Protein AF-A0A7X3YVW0-F1 (afdb_monomer)

Structure (mmCIF, N/CA/C/O backbone):
data_AF-A0A7X3YVW0-F1
#
_entry.id   AF-A0A7X3YVW0-F1
#
loop_
_atom_site.group_PDB
_atom_site.id
_atom_site.type_symbol
_atom_site.label_atom_id
_atom_site.label_alt_id
_atom_site.label_comp_id
_atom_site.label_asym_id
_atom_site.label_entity_id
_atom_site.label_seq_id
_atom_site.pdbx_PDB_ins_code
_atom_site.Cartn_x
_atom_site.Cartn_y
_atom_site.Cartn_z
_atom_site.occupancy
_atom_site.B_iso_or_equiv
_atom_site.auth_seq_id
_atom_site.auth_comp_id
_atom_site.auth_asym_id
_atom_site.auth_atom_id
_atom_site.pdbx_PDB_model_num
ATOM 1 N N . MET A 1 1 ? -2.728 -14.151 -3.267 1.00 67.75 1 MET A N 1
ATOM 2 C CA . MET A 1 1 ? -1.785 -14.549 -4.311 1.00 67.75 1 MET A CA 1
ATOM 3 C C . MET A 1 1 ? -2.426 -15.099 -5.582 1.00 67.75 1 MET A C 1
ATOM 5 O O . MET A 1 1 ? -2.136 -14.539 -6.628 1.00 67.75 1 MET A O 1
ATOM 9 N N . LEU A 1 2 ? -3.274 -16.132 -5.579 1.00 72.25 2 LEU A N 1
ATOM 10 C CA . LEU A 1 2 ? -3.631 -16.838 -6.827 1.00 72.25 2 LEU A CA 1
ATOM 11 C C . LEU A 1 2 ? -4.391 -15.975 -7.851 1.00 72.25 2 LEU A C 1
ATOM 13 O O . LEU A 1 2 ? -4.019 -15.956 -9.021 1.00 72.25 2 LEU A O 1
ATOM 17 N N . LYS A 1 3 ? -5.396 -15.201 -7.417 1.00 71.75 3 LYS A N 1
ATOM 18 C CA . LYS A 1 3 ? -6.125 -14.273 -8.307 1.00 71.75 3 LYS A CA 1
ATOM 19 C C . LYS A 1 3 ? -5.191 -13.236 -8.943 1.00 71.75 3 LYS A C 1
ATOM 21 O O . LYS A 1 3 ? -5.314 -12.958 -10.129 1.00 71.75 3 LYS A O 1
ATOM 26 N N . ILE A 1 4 ? -4.238 -12.724 -8.158 1.00 76.88 4 ILE A N 1
ATOM 27 C CA . ILE A 1 4 ? -3.212 -11.791 -8.640 1.00 76.88 4 ILE A CA 1
ATOM 28 C C . ILE A 1 4 ? -2.378 -12.486 -9.715 1.00 76.88 4 ILE A C 1
ATOM 30 O O . ILE A 1 4 ? -2.282 -11.976 -10.819 1.00 76.88 4 ILE A O 1
ATOM 34 N N . ARG A 1 5 ? -1.867 -13.696 -9.452 1.00 80.31 5 ARG A N 1
ATOM 35 C CA . ARG A 1 5 ? -1.067 -14.438 -10.439 1.00 80.31 5 ARG A CA 1
ATOM 36 C C . ARG A 1 5 ? -1.831 -14.715 -11.740 1.00 80.31 5 ARG A C 1
ATOM 38 O O . ARG A 1 5 ? -1.231 -14.622 -12.801 1.00 80.31 5 ARG A O 1
ATOM 45 N N . ILE A 1 6 ? -3.134 -15.009 -11.691 1.00 76.94 6 ILE A N 1
ATOM 46 C CA . ILE A 1 6 ? -3.953 -15.183 -12.907 1.00 76.94 6 ILE A CA 1
ATOM 47 C C . ILE A 1 6 ? -4.024 -13.884 -13.715 1.00 76.94 6 ILE A C 1
ATOM 49 O O . ILE A 1 6 ? -3.801 -13.911 -14.9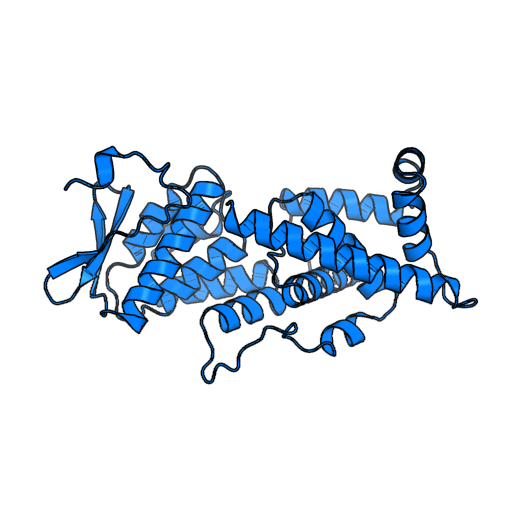23 1.00 76.94 6 ILE A O 1
ATOM 53 N N . GLN A 1 7 ? -4.306 -12.760 -13.055 1.00 78.94 7 GLN A N 1
ATOM 54 C CA . GLN A 1 7 ? -4.345 -11.447 -13.699 1.00 78.94 7 GLN A CA 1
ATOM 55 C C . GLN A 1 7 ? -2.985 -11.081 -14.307 1.00 78.94 7 GLN A C 1
ATOM 57 O O . GLN A 1 7 ? -2.922 -10.639 -15.448 1.00 78.94 7 GLN A O 1
ATOM 62 N N . GLU A 1 8 ? -1.888 -11.346 -13.592 1.00 81.69 8 GLU A N 1
ATOM 63 C CA . GLU A 1 8 ? -0.531 -11.145 -14.109 1.00 81.69 8 GLU A CA 1
ATOM 64 C C . GLU A 1 8 ? -0.256 -12.009 -15.347 1.00 81.69 8 GLU A C 1
ATOM 66 O O . GLU A 1 8 ? 0.313 -11.513 -16.310 1.00 81.69 8 GLU A O 1
ATOM 71 N N . ILE A 1 9 ? -0.677 -13.280 -15.359 1.00 81.62 9 ILE A N 1
ATOM 72 C CA . ILE A 1 9 ? -0.516 -14.172 -16.522 1.00 81.62 9 ILE A CA 1
ATOM 73 C C . ILE A 1 9 ? -1.300 -13.646 -17.730 1.00 81.62 9 ILE A C 1
ATOM 75 O O . ILE A 1 9 ? -0.775 -13.642 -18.841 1.00 81.62 9 ILE A O 1
ATOM 79 N N . GLN A 1 10 ? -2.537 -13.189 -17.520 1.00 76.12 10 GLN A N 1
ATOM 80 C CA . GLN A 1 10 ? -3.351 -12.593 -18.581 1.00 76.12 10 GLN A CA 1
ATOM 81 C C . GLN A 1 10 ? -2.700 -11.323 -19.133 1.00 76.12 10 GLN A C 1
ATOM 83 O O . GLN A 1 10 ? -2.582 -11.176 -20.344 1.00 76.12 10 GLN A O 1
ATOM 88 N N . ALA A 1 11 ? -2.214 -10.445 -18.255 1.00 77.56 11 ALA A N 1
ATOM 89 C CA . ALA A 1 11 ? -1.514 -9.234 -18.659 1.00 77.56 11 ALA A CA 1
ATOM 90 C C . ALA A 1 11 ? -0.221 -9.544 -19.426 1.00 77.56 11 ALA A C 1
ATOM 92 O O . ALA A 1 11 ? 0.025 -8.930 -20.458 1.00 77.56 11 ALA A O 1
ATOM 93 N N . ILE A 1 12 ? 0.576 -10.522 -18.976 1.00 76.06 12 ILE A N 1
ATOM 94 C CA . ILE A 1 12 ? 1.792 -10.962 -19.679 1.00 76.06 12 ILE A CA 1
ATOM 95 C C . ILE A 1 12 ? 1.457 -11.428 -21.102 1.00 76.06 12 ILE A C 1
ATOM 97 O O . ILE A 1 12 ? 2.168 -11.060 -22.034 1.00 76.06 12 ILE A O 1
ATOM 101 N N . ALA A 1 13 ? 0.368 -12.181 -21.286 1.00 73.75 13 ALA A N 1
ATOM 102 C CA . ALA A 1 13 ? -0.058 -12.624 -22.612 1.00 73.75 13 ALA A CA 1
ATOM 103 C C . ALA A 1 13 ? -0.408 -11.439 -23.532 1.00 73.75 13 ALA A C 1
ATOM 105 O O . ALA A 1 13 ? 0.069 -11.382 -24.663 1.00 73.75 13 ALA A O 1
ATOM 106 N N . THR A 1 14 ? -1.160 -10.451 -23.038 1.00 72.56 14 THR A N 1
ATOM 107 C CA . THR A 1 14 ? -1.483 -9.236 -23.808 1.00 72.56 14 THR A CA 1
ATOM 108 C C . THR A 1 14 ? -0.235 -8.398 -24.111 1.00 72.56 14 THR A C 1
ATOM 110 O O . THR A 1 14 ? -0.080 -7.881 -25.215 1.00 72.56 14 THR A O 1
ATOM 113 N N . MET A 1 15 ? 0.693 -8.284 -23.155 1.00 71.62 15 MET A N 1
ATOM 114 C CA . MET A 1 15 ? 1.972 -7.593 -23.356 1.00 71.62 15 MET A CA 1
ATOM 115 C C . MET A 1 15 ? 2.801 -8.256 -24.462 1.00 71.62 15 MET A C 1
ATOM 117 O O . MET A 1 15 ? 3.445 -7.556 -25.241 1.00 71.62 15 MET A O 1
ATOM 121 N N . ASP A 1 16 ? 2.776 -9.587 -24.560 1.00 70.12 16 ASP A N 1
ATOM 122 C CA . ASP A 1 16 ? 3.477 -10.323 -25.615 1.00 70.12 16 ASP A CA 1
ATOM 123 C C . ASP A 1 16 ? 2.903 -10.036 -27.003 1.00 70.12 16 ASP A C 1
ATOM 125 O O . ASP A 1 16 ? 3.661 -9.860 -27.960 1.00 70.12 16 ASP A O 1
ATOM 129 N N . GLU A 1 17 ? 1.581 -9.921 -27.122 1.00 69.50 17 GLU A N 1
ATOM 130 C CA . GLU A 1 17 ? 0.931 -9.509 -28.368 1.00 69.50 17 GLU A CA 1
ATOM 131 C C . GLU A 1 17 ? 1.357 -8.098 -28.791 1.00 69.50 17 GLU A C 1
ATOM 133 O O . GLU A 1 17 ? 1.717 -7.886 -29.953 1.00 69.50 17 GLU A O 1
ATOM 138 N N . GLU A 1 18 ? 1.398 -7.146 -27.853 1.00 64.56 18 GLU A N 1
ATOM 139 C CA . GLU A 1 18 ? 1.855 -5.788 -28.150 1.00 64.56 18 GLU A CA 1
ATOM 140 C C . GLU A 1 18 ? 3.325 -5.754 -28.563 1.00 64.56 18 GLU A C 1
ATOM 142 O O . GLU A 1 18 ? 3.656 -5.141 -29.580 1.00 64.56 18 GLU A O 1
ATOM 147 N N . VAL A 1 19 ? 4.212 -6.441 -27.834 1.00 63.06 19 VAL A N 1
ATOM 148 C CA . VAL A 1 19 ? 5.640 -6.522 -28.183 1.00 63.06 19 VAL A CA 1
ATOM 149 C C . VAL A 1 19 ? 5.817 -7.069 -29.600 1.00 63.06 19 VAL A C 1
ATOM 151 O O . VAL A 1 19 ? 6.570 -6.491 -30.387 1.00 63.06 19 VAL A O 1
ATOM 154 N N . ASN A 1 20 ? 5.091 -8.129 -29.961 1.00 60.47 20 ASN A N 1
ATOM 155 C CA . ASN A 1 20 ? 5.140 -8.712 -31.303 1.00 60.47 20 ASN A CA 1
ATOM 156 C C . ASN A 1 20 ? 4.633 -7.733 -32.374 1.00 60.47 20 ASN A C 1
ATOM 158 O O . ASN A 1 20 ? 5.249 -7.584 -33.434 1.00 60.47 20 ASN A O 1
ATOM 162 N N . HIS A 1 21 ? 3.545 -7.010 -32.095 1.00 59.69 21 HIS A N 1
ATOM 163 C CA . HIS A 1 21 ? 3.033 -5.982 -32.997 1.00 59.69 21 HIS A CA 1
ATOM 164 C C . HIS A 1 21 ? 4.052 -4.843 -33.182 1.00 59.69 21 HIS A C 1
ATOM 166 O O . HIS A 1 21 ? 4.351 -4.457 -34.315 1.00 59.69 21 HIS A O 1
ATOM 172 N N . PHE A 1 22 ? 4.668 -4.358 -32.101 1.00 52.88 22 PHE A N 1
ATOM 173 C CA . PHE A 1 22 ? 5.725 -3.344 -32.152 1.00 52.88 22 PHE A CA 1
ATOM 174 C C . PHE A 1 22 ? 6.947 -3.805 -32.958 1.00 52.88 22 PHE A C 1
ATOM 176 O O . PHE A 1 22 ? 7.471 -3.029 -33.760 1.00 52.88 22 PHE A O 1
ATOM 183 N N . GLN A 1 23 ? 7.371 -5.063 -32.808 1.00 49.91 23 GLN A N 1
ATOM 184 C CA . GLN A 1 23 ? 8.459 -5.642 -33.603 1.00 49.91 23 GLN A CA 1
ATOM 185 C C . GLN A 1 23 ? 8.124 -5.670 -35.102 1.00 49.91 23 GLN A C 1
ATOM 187 O O . GLN A 1 23 ? 8.971 -5.323 -35.927 1.00 49.91 23 GLN A O 1
ATOM 192 N N . SER A 1 24 ? 6.881 -6.004 -35.465 1.00 51.28 24 SER A N 1
ATOM 193 C CA . SER A 1 24 ? 6.438 -6.019 -36.866 1.00 51.28 24 SER A CA 1
ATOM 194 C C . SER A 1 24 ? 6.414 -4.621 -37.506 1.00 51.28 24 SER A C 1
ATOM 196 O O . SER A 1 24 ? 6.801 -4.459 -38.663 1.00 51.28 24 SER A O 1
ATOM 198 N N . VAL A 1 25 ? 6.043 -3.590 -36.737 1.00 50.53 25 VAL A N 1
ATOM 199 C CA . VAL A 1 25 ? 6.063 -2.187 -37.181 1.00 50.53 25 VAL A CA 1
ATOM 200 C C . VAL A 1 25 ? 7.501 -1.680 -37.330 1.00 50.53 25 VAL A C 1
ATOM 202 O O . VAL A 1 25 ? 7.812 -0.990 -38.302 1.00 50.53 25 VAL A O 1
ATOM 205 N N . ALA A 1 26 ? 8.398 -2.055 -36.413 1.00 47.62 26 ALA A N 1
ATOM 206 C CA . ALA A 1 26 ? 9.814 -1.696 -36.471 1.00 47.62 26 ALA A CA 1
ATOM 207 C C . ALA A 1 26 ? 10.530 -2.325 -37.678 1.00 47.62 26 ALA A C 1
ATOM 209 O O . ALA A 1 26 ? 11.316 -1.649 -38.339 1.00 47.62 26 ALA A O 1
ATOM 210 N N . ALA A 1 27 ? 10.205 -3.574 -38.029 1.00 50.31 27 ALA A N 1
ATOM 211 C CA . ALA A 1 27 ? 10.730 -4.235 -39.227 1.00 50.31 27 ALA A CA 1
ATOM 212 C C . ALA A 1 27 ? 10.360 -3.505 -40.539 1.00 50.31 27 ALA A C 1
ATOM 214 O O . ALA A 1 27 ? 11.057 -3.651 -41.542 1.00 50.31 27 ALA A O 1
ATOM 215 N N . GLY A 1 28 ? 9.298 -2.690 -40.536 1.00 46.41 28 GLY A N 1
ATOM 216 C CA . GLY A 1 28 ? 8.900 -1.845 -41.667 1.00 46.41 28 GLY A CA 1
ATOM 217 C C . GLY A 1 28 ? 9.524 -0.440 -41.686 1.00 46.41 28 GLY A C 1
ATOM 218 O O . GLY A 1 28 ? 9.462 0.236 -42.714 1.00 46.41 28 GLY A O 1
ATOM 219 N N . ALA A 1 29 ? 10.130 0.022 -40.586 1.00 47.62 29 ALA A N 1
ATOM 220 C CA . ALA A 1 29 ? 10.638 1.387 -40.433 1.00 47.62 29 ALA A CA 1
ATOM 221 C C . ALA A 1 29 ? 12.162 1.447 -40.648 1.00 47.62 29 ALA A C 1
ATOM 223 O O . ALA A 1 29 ? 12.956 1.231 -39.740 1.00 47.62 29 ALA A O 1
ATOM 224 N N . THR A 1 30 ? 12.595 1.782 -41.863 1.00 44.12 30 THR A N 1
ATOM 225 C CA . THR A 1 30 ? 14.006 1.668 -42.286 1.00 44.12 30 THR A CA 1
ATOM 226 C C . THR A 1 30 ? 14.963 2.746 -41.749 1.00 44.12 30 THR A C 1
ATOM 228 O O . THR A 1 30 ? 16.158 2.649 -42.007 1.00 44.12 30 THR A O 1
ATOM 231 N N . HIS A 1 31 ? 14.488 3.773 -41.029 1.00 44.94 31 HIS A N 1
ATOM 232 C CA . HIS A 1 31 ? 15.298 4.970 -40.715 1.00 44.94 31 HIS A CA 1
ATOM 233 C C . HIS A 1 31 ? 15.231 5.472 -39.255 1.00 44.94 31 HIS A C 1
ATOM 235 O O . HIS A 1 31 ? 15.700 6.572 -38.970 1.00 44.94 31 HIS A O 1
ATOM 241 N N . ALA A 1 32 ? 14.689 4.701 -38.308 1.00 44.06 32 ALA A N 1
ATOM 242 C CA . ALA A 1 32 ? 14.748 5.052 -36.882 1.00 44.06 32 ALA A CA 1
ATOM 243 C C . ALA A 1 32 ? 16.008 4.459 -36.224 1.00 44.06 32 ALA A C 1
ATOM 245 O O . ALA A 1 32 ? 16.453 3.386 -36.608 1.00 44.06 32 ALA A O 1
ATOM 246 N N . ILE A 1 33 ? 16.603 5.132 -35.236 1.00 40.81 33 ILE A N 1
ATOM 247 C CA . ILE A 1 33 ? 17.743 4.601 -34.466 1.00 40.81 33 ILE A CA 1
ATOM 248 C C . ILE A 1 33 ? 17.262 3.379 -33.653 1.00 40.81 33 ILE A C 1
ATOM 250 O O . ILE A 1 33 ? 16.442 3.517 -32.751 1.00 40.81 33 ILE A O 1
ATOM 254 N N . LEU A 1 34 ? 17.747 2.176 -33.994 1.00 48.44 34 LEU A N 1
ATOM 255 C CA . LEU A 1 34 ? 17.206 0.878 -33.536 1.00 48.44 34 LEU A CA 1
ATOM 256 C C . LEU A 1 34 ? 17.897 0.267 -32.299 1.00 48.44 34 LEU A C 1
ATOM 258 O O . LEU A 1 34 ? 17.654 -0.897 -31.984 1.00 48.44 34 LEU A O 1
ATOM 262 N N . SER A 1 35 ? 18.779 0.980 -31.596 1.00 46.78 35 SER A N 1
ATOM 263 C CA . SER A 1 35 ? 19.627 0.379 -30.545 1.00 46.78 35 SER A CA 1
ATOM 264 C C . SER A 1 35 ? 18.869 -0.337 -29.404 1.00 46.78 35 SER A C 1
ATOM 266 O O . SER A 1 35 ? 19.261 -1.459 -29.081 1.00 46.78 35 SER A O 1
ATOM 268 N N . PRO A 1 36 ? 17.774 0.201 -28.831 1.00 40.97 36 PRO A N 1
ATOM 269 C CA . PRO A 1 36 ? 16.993 -0.504 -27.806 1.00 40.97 36 PRO A CA 1
ATOM 270 C C . PRO A 1 36 ? 16.169 -1.668 -28.374 1.00 40.97 36 PRO A C 1
ATOM 272 O O . PRO A 1 36 ? 15.979 -2.688 -27.716 1.00 40.97 36 PRO A O 1
ATOM 275 N N . PHE A 1 37 ? 15.700 -1.540 -29.617 1.00 46.69 37 PHE A N 1
ATOM 276 C CA . PHE A 1 37 ? 14.917 -2.576 -30.295 1.00 46.69 37 PHE A CA 1
ATOM 277 C C . PHE A 1 37 ? 15.766 -3.794 -30.655 1.00 46.69 37 PHE A C 1
ATOM 279 O O . PHE A 1 37 ? 15.297 -4.925 -30.547 1.00 46.69 37 PHE A O 1
ATOM 286 N N . LYS A 1 38 ? 17.029 -3.569 -31.028 1.00 50.78 38 LYS A N 1
ATOM 287 C CA . LYS A 1 38 ? 17.990 -4.636 -31.301 1.00 50.78 38 LYS A CA 1
ATOM 288 C C . LYS A 1 38 ? 18.255 -5.482 -30.052 1.00 50.78 38 LYS A C 1
ATOM 290 O O . LYS A 1 38 ? 18.157 -6.695 -30.124 1.00 50.78 38 LYS A O 1
ATOM 295 N N . PHE A 1 39 ? 18.436 -4.848 -28.893 1.00 47.66 39 PHE A N 1
ATOM 296 C CA . PHE A 1 39 ? 18.589 -5.554 -27.615 1.00 47.66 39 PHE A CA 1
ATOM 297 C C . PHE A 1 39 ? 17.387 -6.459 -27.278 1.00 47.66 39 PHE A C 1
ATOM 299 O O . PHE A 1 39 ? 17.562 -7.577 -26.803 1.00 47.66 39 PHE A O 1
ATOM 306 N N . MET A 1 40 ? 16.162 -6.007 -27.568 1.00 43.12 40 MET A N 1
ATOM 307 C CA . MET A 1 40 ? 14.941 -6.800 -27.371 1.00 43.12 40 MET A CA 1
ATOM 308 C C . MET A 1 40 ? 14.827 -7.984 -28.349 1.00 43.12 40 MET A C 1
ATOM 310 O O . MET A 1 40 ? 14.408 -9.065 -27.939 1.00 43.12 40 MET A O 1
ATOM 314 N N . LEU A 1 41 ? 15.189 -7.799 -29.623 1.00 47.41 41 LEU A N 1
ATOM 315 C CA . LEU A 1 41 ? 15.208 -8.886 -30.612 1.00 47.41 41 LEU A CA 1
ATOM 316 C C . LEU A 1 41 ? 16.300 -9.920 -30.302 1.00 47.41 41 LEU A C 1
ATOM 318 O O . LEU A 1 41 ? 16.061 -11.121 -30.438 1.00 47.41 41 LEU A O 1
ATOM 322 N N . ASP A 1 42 ? 17.459 -9.463 -29.836 1.00 50.34 42 ASP A N 1
ATOM 323 C CA . ASP A 1 42 ? 18.586 -10.321 -29.470 1.00 50.34 42 ASP A CA 1
ATOM 324 C C . ASP A 1 42 ? 18.273 -11.120 -28.182 1.00 50.34 42 ASP A C 1
ATOM 326 O O . ASP A 1 42 ? 18.594 -12.301 -28.096 1.00 50.34 42 ASP A O 1
ATOM 330 N N . LEU A 1 43 ? 17.527 -10.560 -27.218 1.00 49.88 43 LEU A N 1
ATOM 331 C CA . LEU A 1 43 ? 17.061 -11.269 -26.008 1.00 49.88 43 LEU A CA 1
ATOM 332 C C . LEU A 1 43 ? 16.165 -12.483 -26.303 1.00 49.88 43 LEU A C 1
ATOM 334 O O . LEU A 1 43 ? 16.254 -13.498 -25.610 1.00 49.88 43 LEU A O 1
ATOM 338 N N . VAL A 1 44 ? 15.278 -12.369 -27.297 1.00 48.34 44 VAL A N 1
ATOM 339 C CA . VAL A 1 44 ? 14.328 -13.432 -27.666 1.00 48.34 44 VAL A CA 1
ATOM 340 C C . VAL A 1 44 ? 15.014 -14.524 -28.482 1.00 48.34 44 VAL A C 1
ATOM 342 O O . VAL A 1 44 ? 14.785 -15.709 -28.242 1.00 48.34 44 VAL A O 1
ATOM 345 N N . ASN A 1 45 ? 15.859 -14.132 -29.435 1.00 55.72 45 ASN A N 1
ATOM 346 C CA . ASN A 1 45 ? 16.494 -15.073 -30.354 1.00 55.72 45 ASN A CA 1
ATOM 347 C C . ASN A 1 45 ? 17.786 -15.678 -29.781 1.00 55.72 45 ASN A C 1
ATOM 349 O O . ASN A 1 45 ? 18.094 -16.838 -30.046 1.00 55.72 45 ASN A O 1
ATOM 353 N N . GLU A 1 46 ? 18.524 -14.923 -28.965 1.00 57.06 46 GLU A N 1
ATOM 354 C CA . GLU A 1 46 ? 19.865 -15.269 -28.480 1.00 57.06 46 GLU A CA 1
ATOM 355 C C . GLU A 1 46 ? 20.062 -14.892 -26.995 1.00 57.06 46 GLU A C 1
ATOM 357 O O . GLU A 1 46 ? 20.918 -14.072 -26.634 1.00 57.06 46 GLU A O 1
ATOM 362 N N . PRO A 1 47 ? 19.319 -15.527 -26.071 1.00 42.97 47 PRO A N 1
ATOM 363 C CA . PRO A 1 47 ? 19.348 -15.169 -24.651 1.00 42.97 47 PRO A CA 1
ATOM 364 C C . PRO A 1 47 ? 20.725 -15.367 -23.995 1.00 42.97 47 PRO A C 1
ATOM 366 O O . PRO A 1 47 ? 21.067 -14.658 -23.051 1.00 42.97 47 PRO A O 1
ATOM 369 N N . LYS A 1 48 ? 21.543 -16.314 -24.481 1.00 48.47 48 LYS A N 1
ATOM 370 C CA . LYS A 1 48 ? 22.873 -16.601 -23.910 1.00 48.47 48 LYS A CA 1
ATOM 371 C C . LYS A 1 48 ? 23.946 -15.594 -24.330 1.00 48.47 48 LYS A C 1
ATOM 373 O O . LYS A 1 48 ? 24.836 -15.318 -23.532 1.00 48.47 48 LYS A O 1
ATOM 378 N N . GLU A 1 49 ? 23.865 -15.050 -25.543 1.00 45.81 49 GLU A N 1
ATOM 379 C CA . GLU A 1 49 ? 24.844 -14.076 -26.051 1.00 45.81 49 GLU A CA 1
ATOM 380 C C . GLU A 1 49 ? 24.493 -12.648 -25.621 1.00 45.81 49 GLU A C 1
ATOM 382 O O . GLU A 1 49 ? 25.374 -11.862 -25.270 1.00 45.81 49 GLU A O 1
ATOM 387 N N . THR A 1 50 ? 23.198 -12.344 -25.506 1.00 46.31 50 THR A N 1
ATOM 388 C CA . THR A 1 50 ? 22.717 -11.020 -25.087 1.00 46.31 50 THR A CA 1
ATOM 389 C C . THR A 1 50 ? 23.076 -10.683 -23.636 1.00 46.31 50 THR A C 1
ATOM 391 O O . THR A 1 50 ? 23.316 -9.520 -23.310 1.00 46.31 50 THR A O 1
ATOM 394 N N . LEU A 1 51 ? 23.229 -11.696 -22.771 1.00 44.81 51 LEU A N 1
ATOM 395 C CA . LEU A 1 51 ? 23.737 -11.526 -21.403 1.00 44.81 51 LEU A CA 1
ATOM 396 C C . LEU A 1 51 ? 25.171 -10.962 -21.350 1.00 44.81 51 LEU A C 1
ATOM 398 O O . LEU A 1 51 ? 25.542 -10.338 -20.358 1.00 44.81 51 LEU A O 1
ATOM 402 N N . LEU A 1 52 ? 25.972 -11.173 -22.399 1.00 42.53 52 LEU A N 1
ATOM 403 C CA . LEU A 1 52 ? 27.367 -10.726 -22.497 1.00 42.53 52 LEU A CA 1
ATOM 404 C C . LEU A 1 52 ? 27.518 -9.417 -23.293 1.00 42.53 52 LEU A C 1
ATOM 406 O O . LEU A 1 52 ? 28.563 -8.773 -23.217 1.00 42.53 52 LEU A O 1
ATOM 410 N N . ALA A 1 53 ? 26.481 -9.013 -24.033 1.00 39.59 53 ALA A N 1
ATOM 411 C CA . ALA A 1 53 ? 26.498 -7.885 -24.965 1.00 39.59 53 ALA A CA 1
ATOM 412 C C . ALA A 1 53 ? 25.856 -6.599 -24.412 1.00 39.59 53 ALA A C 1
ATOM 414 O O . ALA A 1 53 ? 25.615 -5.654 -25.166 1.00 39.59 53 ALA A O 1
ATOM 415 N N . VAL A 1 54 ? 25.577 -6.537 -23.106 1.00 48.34 54 VAL A N 1
ATOM 416 C CA . VAL A 1 54 ? 24.996 -5.349 -22.468 1.00 48.34 54 VAL A CA 1
ATOM 417 C C . VAL A 1 54 ? 25.951 -4.152 -22.647 1.00 48.34 54 VAL A C 1
ATOM 419 O O . VAL A 1 54 ? 27.084 -4.193 -22.159 1.00 48.34 54 VAL A O 1
ATOM 422 N N . PRO A 1 55 ? 25.537 -3.062 -23.326 1.00 44.38 55 PRO A N 1
ATOM 423 C CA . PRO A 1 55 ? 26.347 -1.853 -23.448 1.00 44.38 55 PRO A CA 1
ATOM 424 C C . PRO A 1 55 ? 26.730 -1.312 -22.065 1.00 44.38 55 PRO A C 1
ATOM 426 O O . PRO A 1 55 ? 25.915 -1.333 -21.143 1.00 44.38 55 PRO A O 1
ATOM 429 N N . ARG A 1 56 ? 27.943 -0.759 -21.916 1.00 46.38 56 ARG A N 1
ATOM 430 C CA . ARG A 1 56 ? 28.464 -0.284 -20.613 1.00 46.38 56 ARG A CA 1
ATOM 431 C C . ARG A 1 56 ? 27.505 0.646 -19.842 1.00 46.38 56 ARG A C 1
ATOM 433 O O . ARG A 1 56 ? 27.464 0.557 -18.620 1.00 46.38 56 ARG A O 1
ATOM 440 N N . GLY A 1 57 ? 26.705 1.466 -20.533 1.00 39.59 57 GLY A N 1
ATOM 441 C CA . GLY A 1 57 ? 25.687 2.330 -19.910 1.00 39.59 57 GLY A CA 1
ATOM 442 C C . GLY A 1 57 ? 24.497 1.570 -19.303 1.00 39.59 57 GLY A C 1
ATOM 443 O O . GLY A 1 57 ? 24.059 1.887 -18.203 1.00 39.59 57 GLY A O 1
ATOM 444 N N . MET A 1 58 ? 24.031 0.499 -19.951 1.00 42.69 58 MET A N 1
ATOM 445 C CA . MET A 1 58 ? 22.937 -0.339 -19.439 1.00 42.69 58 MET A CA 1
ATOM 446 C C . MET A 1 58 ? 23.386 -1.222 -18.268 1.00 42.69 58 MET A C 1
ATOM 448 O O . MET A 1 58 ? 22.585 -1.513 -17.383 1.00 42.69 58 MET A O 1
ATOM 452 N N . TRP A 1 59 ? 24.669 -1.602 -18.217 1.00 45.31 59 TRP A N 1
ATOM 453 C CA . TRP A 1 59 ? 25.230 -2.337 -17.078 1.00 45.31 59 TRP A CA 1
ATOM 454 C C . TRP A 1 59 ? 25.171 -1.512 -15.786 1.00 45.31 59 TRP A C 1
ATOM 456 O O . TRP A 1 59 ? 24.772 -2.035 -14.753 1.00 45.31 59 TRP A O 1
ATOM 466 N N . HIS A 1 60 ? 25.484 -0.212 -15.859 1.00 48.84 60 HIS A N 1
ATOM 467 C CA . HIS A 1 60 ? 25.424 0.698 -14.706 1.00 48.84 60 HIS A CA 1
AT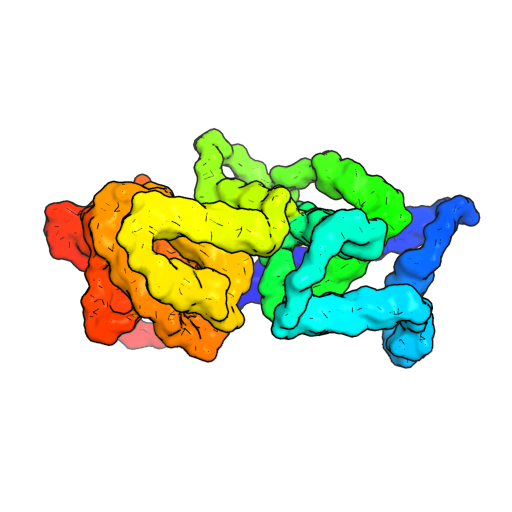OM 468 C C . HIS A 1 60 ? 23.985 0.974 -14.239 1.00 48.84 60 HIS A C 1
ATOM 470 O O . HIS A 1 60 ? 23.739 1.142 -13.046 1.00 48.84 60 HIS A O 1
ATOM 476 N N . MET A 1 61 ? 23.011 0.973 -15.154 1.00 47.84 61 MET A N 1
ATOM 477 C CA . MET A 1 61 ? 21.594 1.071 -14.789 1.00 47.84 61 MET A CA 1
ATOM 478 C C . MET A 1 61 ? 21.059 -0.228 -14.180 1.00 47.84 61 MET A C 1
ATOM 480 O O . MET A 1 61 ? 20.300 -0.175 -13.218 1.00 47.84 61 MET A O 1
ATOM 484 N N . ALA A 1 62 ? 21.454 -1.393 -14.701 1.00 47.41 62 ALA A N 1
ATOM 485 C CA . ALA A 1 62 ? 21.038 -2.687 -14.164 1.00 47.41 62 ALA A CA 1
ATOM 486 C C . ALA A 1 62 ? 21.566 -2.912 -12.737 1.00 47.41 62 ALA A C 1
ATOM 488 O O . ALA A 1 62 ? 20.805 -3.340 -11.868 1.00 47.41 62 ALA A O 1
ATOM 489 N N . THR A 1 63 ? 22.832 -2.562 -12.471 1.00 50.03 63 THR A N 1
ATOM 490 C CA . THR A 1 63 ? 23.393 -2.585 -11.111 1.00 50.03 63 THR A CA 1
ATOM 491 C C . THR A 1 63 ? 22.659 -1.609 -10.195 1.00 50.03 63 THR A C 1
ATOM 493 O O . THR A 1 63 ? 22.290 -1.998 -9.092 1.00 50.03 63 THR A O 1
ATOM 496 N N . ARG A 1 64 ? 22.321 -0.401 -10.673 1.00 52.03 64 ARG A N 1
ATOM 497 C CA . ARG A 1 64 ? 21.611 0.608 -9.870 1.00 52.03 64 ARG A CA 1
ATOM 498 C C . ARG A 1 64 ? 20.129 0.289 -9.630 1.00 52.03 64 ARG A C 1
ATOM 500 O O . ARG A 1 64 ? 19.605 0.634 -8.582 1.00 52.03 64 ARG A O 1
ATOM 507 N N . ILE A 1 65 ? 19.435 -0.405 -10.538 1.00 41.59 65 ILE A N 1
ATOM 508 C CA . ILE A 1 65 ? 18.087 -0.958 -10.279 1.00 41.59 65 ILE A CA 1
ATOM 509 C C . ILE A 1 65 ? 18.156 -2.017 -9.169 1.00 41.59 65 ILE A C 1
ATOM 511 O O . ILE A 1 65 ? 17.281 -2.050 -8.304 1.00 41.59 65 ILE A O 1
ATOM 515 N N . GLY A 1 66 ? 19.208 -2.843 -9.164 1.00 40.88 66 GLY A N 1
ATOM 516 C CA . GLY A 1 66 ? 19.506 -3.757 -8.061 1.00 40.88 66 GLY A CA 1
ATOM 517 C C . GLY A 1 66 ? 19.804 -3.022 -6.750 1.00 40.88 66 GLY A C 1
ATOM 518 O O . GLY A 1 66 ? 19.266 -3.390 -5.713 1.00 40.88 66 GLY A O 1
ATOM 519 N N . GLU A 1 67 ? 20.589 -1.945 -6.795 1.00 42.09 67 GLU A N 1
ATOM 520 C CA . GLU A 1 67 ? 20.908 -1.103 -5.631 1.00 42.09 67 GLU A CA 1
ATOM 521 C C . GLU A 1 67 ? 19.691 -0.305 -5.131 1.00 42.09 67 GLU A C 1
ATOM 523 O O . GLU A 1 67 ? 19.510 -0.184 -3.930 1.00 42.09 67 GLU A O 1
ATOM 528 N N . MET A 1 68 ? 18.781 0.155 -5.996 1.00 42.59 68 MET A N 1
ATOM 529 C CA . MET A 1 68 ? 17.512 0.789 -5.596 1.00 42.59 68 MET A CA 1
ATOM 530 C C . MET A 1 68 ? 16.515 -0.211 -4.998 1.00 42.59 68 MET A C 1
ATOM 532 O O . MET A 1 68 ? 15.732 0.163 -4.128 1.00 42.59 68 MET A O 1
ATOM 536 N N . ALA A 1 69 ? 16.554 -1.480 -5.420 1.00 41.28 69 ALA A N 1
ATOM 537 C CA . ALA A 1 69 ? 15.822 -2.560 -4.757 1.00 41.28 69 ALA A CA 1
ATOM 538 C C . ALA A 1 69 ? 16.405 -2.903 -3.369 1.00 41.28 69 ALA A C 1
ATOM 540 O O . ALA A 1 69 ? 15.715 -3.509 -2.553 1.00 41.28 69 ALA A O 1
ATOM 541 N N . VAL A 1 70 ? 17.654 -2.502 -3.100 1.00 40.06 70 VAL A N 1
ATOM 542 C CA . VAL A 1 70 ? 18.377 -2.711 -1.831 1.00 40.06 70 VAL A CA 1
ATOM 543 C C . VAL A 1 70 ? 18.517 -1.409 -1.010 1.00 40.06 70 VAL A C 1
ATOM 545 O O . VAL A 1 70 ? 18.831 -1.461 0.175 1.00 40.06 70 VAL A O 1
ATOM 548 N N . GLY A 1 71 ? 18.138 -0.262 -1.578 1.00 42.88 71 GLY A N 1
ATOM 549 C CA . GLY A 1 71 ? 18.040 1.037 -0.923 1.00 42.88 71 GLY A CA 1
ATOM 550 C C . GLY A 1 71 ? 19.322 1.869 -0.984 1.00 42.88 71 GLY A C 1
ATOM 551 O O . GLY A 1 71 ? 20.241 1.647 -0.210 1.00 42.88 71 GLY A O 1
ATOM 552 N N . GLU A 1 72 ? 19.316 2.919 -1.812 1.00 36.91 72 GLU A N 1
ATOM 553 C CA . GLU A 1 72 ? 20.042 4.166 -1.536 1.00 36.91 72 GLU A CA 1
ATOM 554 C C . GLU A 1 72 ? 19.412 5.341 -2.307 1.00 36.91 72 GLU A C 1
ATOM 556 O O . GLU A 1 72 ? 19.031 5.221 -3.472 1.00 36.91 72 GLU A O 1
ATOM 561 N N . ARG A 1 73 ? 19.235 6.475 -1.614 1.00 46.38 73 ARG A N 1
ATOM 562 C CA . ARG A 1 73 ? 18.503 7.669 -2.069 1.00 46.38 73 ARG A CA 1
ATOM 563 C C . ARG A 1 73 ? 19.496 8.766 -2.455 1.00 46.38 73 ARG A C 1
ATOM 565 O O . ARG A 1 73 ? 20.185 9.294 -1.587 1.00 46.38 73 ARG A O 1
ATOM 572 N N . GLY A 1 74 ? 19.546 9.110 -3.740 1.00 41.00 74 GLY A N 1
ATOM 573 C CA . GLY A 1 74 ? 20.402 10.163 -4.298 1.00 41.00 74 GLY A CA 1
ATOM 574 C C . GLY A 1 74 ? 19.614 11.354 -4.854 1.00 41.00 74 GLY A C 1
ATOM 575 O O . GLY A 1 74 ? 18.441 11.231 -5.197 1.00 41.00 74 GLY A O 1
ATOM 576 N N . ASN A 1 75 ? 20.277 12.510 -4.923 1.00 42.16 75 ASN A N 1
ATOM 577 C CA . ASN A 1 75 ? 19.721 13.824 -5.263 1.00 42.16 75 ASN A CA 1
ATOM 578 C C . ASN A 1 75 ? 19.112 13.881 -6.685 1.00 42.16 75 ASN A C 1
ATOM 580 O O . ASN A 1 75 ? 19.754 13.488 -7.649 1.00 42.16 75 ASN A O 1
ATOM 584 N N . LEU A 1 76 ? 17.882 14.384 -6.830 1.00 47.41 76 LEU A N 1
ATOM 585 C CA . LEU A 1 76 ? 17.016 14.201 -8.014 1.00 47.41 76 LEU A CA 1
ATOM 586 C C . LEU A 1 76 ? 17.369 15.066 -9.243 1.00 47.41 76 LEU A C 1
ATOM 588 O O . LEU A 1 76 ? 16.741 14.914 -10.287 1.00 47.41 76 LEU A O 1
ATOM 592 N N . GLU A 1 77 ? 18.341 15.970 -9.135 1.00 41.78 77 GLU A N 1
ATOM 593 C CA . GLU A 1 77 ? 18.557 17.049 -10.117 1.00 41.78 77 GLU A CA 1
ATOM 594 C C . GLU A 1 77 ? 19.611 16.735 -11.193 1.00 41.78 77 GLU A C 1
ATOM 596 O O . GLU A 1 77 ? 19.827 17.535 -12.104 1.00 41.78 77 GLU A O 1
ATOM 601 N N . ASP A 1 78 ? 20.239 15.560 -11.133 1.00 51.34 78 ASP A N 1
ATOM 602 C CA . ASP A 1 78 ? 21.222 15.149 -12.133 1.00 51.34 78 ASP A CA 1
ATOM 603 C C . ASP A 1 78 ? 20.553 14.659 -13.440 1.00 51.34 78 ASP A C 1
ATOM 605 O O . ASP A 1 78 ? 19.498 14.009 -13.407 1.00 51.34 78 ASP A O 1
ATOM 609 N N . PRO A 1 79 ? 21.179 14.889 -14.613 1.00 49.53 79 PRO A N 1
ATOM 610 C CA . PRO A 1 79 ? 20.662 14.422 -15.902 1.00 49.53 79 PRO A CA 1
ATOM 611 C C . PRO A 1 79 ? 20.442 12.900 -15.943 1.00 49.53 79 PRO A C 1
ATOM 613 O O . PRO A 1 79 ? 19.462 12.427 -16.514 1.00 49.53 79 PRO A O 1
ATOM 616 N N . GLU A 1 80 ? 21.315 12.136 -15.280 1.00 52.81 80 GLU A N 1
ATOM 617 C CA . GLU A 1 80 ? 21.223 10.673 -15.161 1.00 52.81 80 GLU A CA 1
ATOM 618 C C . GLU A 1 80 ? 20.017 10.234 -14.311 1.00 52.81 80 GLU A C 1
ATOM 620 O O . GLU A 1 80 ? 19.350 9.244 -14.616 1.00 52.81 80 GLU A O 1
ATOM 625 N N . ASN A 1 81 ? 19.679 11.003 -13.270 1.00 58.75 81 ASN A N 1
ATOM 626 C CA . ASN A 1 81 ? 18.502 10.744 -12.442 1.00 58.75 81 ASN A CA 1
ATOM 627 C C . ASN A 1 81 ? 17.215 11.151 -13.168 1.00 58.75 81 ASN A C 1
ATOM 629 O O . ASN A 1 81 ? 16.195 10.488 -13.010 1.00 58.75 81 ASN A O 1
ATOM 633 N N . THR A 1 82 ? 17.270 12.162 -14.036 1.00 58.22 82 THR A N 1
ATOM 634 C CA . THR A 1 82 ? 16.145 12.560 -14.898 1.00 58.22 82 THR A CA 1
ATOM 635 C C . THR A 1 82 ? 15.754 11.444 -15.876 1.00 58.22 82 THR A C 1
ATOM 637 O O . THR A 1 82 ? 14.566 11.179 -16.072 1.00 58.22 82 THR A O 1
ATOM 640 N N . GLU A 1 83 ? 16.731 10.739 -16.451 1.00 57.44 83 GLU A N 1
ATOM 641 C CA . GLU A 1 83 ? 16.501 9.566 -17.307 1.00 57.44 83 GLU A CA 1
ATOM 642 C C . GLU A 1 83 ? 15.864 8.401 -16.528 1.00 57.44 83 GLU A C 1
ATOM 644 O O . GLU A 1 83 ? 14.859 7.834 -16.965 1.00 57.44 83 GLU A O 1
ATOM 649 N N . LEU A 1 84 ? 16.364 8.109 -15.322 1.00 59.25 84 LEU A N 1
ATOM 650 C CA . LEU A 1 84 ? 15.789 7.094 -14.429 1.00 59.25 84 LEU A CA 1
ATOM 651 C C . LEU A 1 84 ? 14.361 7.442 -13.977 1.00 59.25 84 LEU A C 1
ATOM 653 O O . LEU A 1 84 ? 13.478 6.577 -13.957 1.00 59.25 84 LEU A O 1
ATOM 657 N N . LEU A 1 85 ? 14.108 8.709 -13.646 1.00 64.56 85 LEU A N 1
ATOM 658 C CA . LEU A 1 85 ? 12.781 9.211 -13.295 1.00 64.56 85 LEU A CA 1
ATOM 659 C C . LEU A 1 85 ? 11.821 9.081 -14.479 1.00 64.56 85 LEU A C 1
ATOM 661 O O . LEU A 1 85 ? 10.715 8.566 -14.302 1.00 64.56 85 LEU A O 1
ATOM 665 N N . GLY A 1 86 ? 12.263 9.455 -15.683 1.00 68.50 86 GLY A N 1
ATOM 666 C CA . GLY A 1 86 ? 11.510 9.285 -16.923 1.00 68.50 86 GLY A CA 1
ATOM 667 C C . GLY A 1 86 ? 11.139 7.824 -17.179 1.00 68.50 86 GLY A C 1
ATOM 668 O O . GLY A 1 86 ? 9.962 7.515 -17.365 1.00 68.50 86 GLY A O 1
ATOM 669 N N . PHE A 1 87 ? 12.108 6.909 -17.094 1.00 75.00 87 PHE A N 1
ATOM 670 C CA . PHE A 1 87 ? 11.868 5.473 -17.244 1.00 75.00 87 PHE A CA 1
ATOM 671 C C . PHE A 1 87 ? 10.881 4.934 -16.199 1.00 75.00 87 PHE A C 1
ATOM 673 O O . PHE A 1 87 ? 9.915 4.249 -16.540 1.00 75.00 87 PHE A O 1
ATOM 680 N N . SER A 1 88 ? 11.085 5.270 -14.921 1.00 77.12 88 SER A N 1
ATOM 681 C CA . SER A 1 88 ? 10.206 4.815 -13.838 1.00 77.12 88 SER A CA 1
ATOM 682 C C . SER A 1 88 ? 8.771 5.326 -14.007 1.00 77.12 88 SER A C 1
ATOM 684 O O . SER A 1 88 ? 7.823 4.598 -13.713 1.00 77.12 88 SER A O 1
ATOM 686 N N . SER A 1 89 ? 8.603 6.551 -14.515 1.00 77.25 89 SER A N 1
ATOM 687 C CA . SER A 1 89 ? 7.302 7.138 -14.834 1.00 77.25 89 SER A CA 1
ATOM 688 C C . SER A 1 89 ? 6.603 6.374 -15.955 1.00 77.25 89 SER A C 1
ATOM 690 O O . SER A 1 89 ? 5.444 5.987 -15.805 1.00 77.25 89 SER A O 1
ATOM 692 N N . 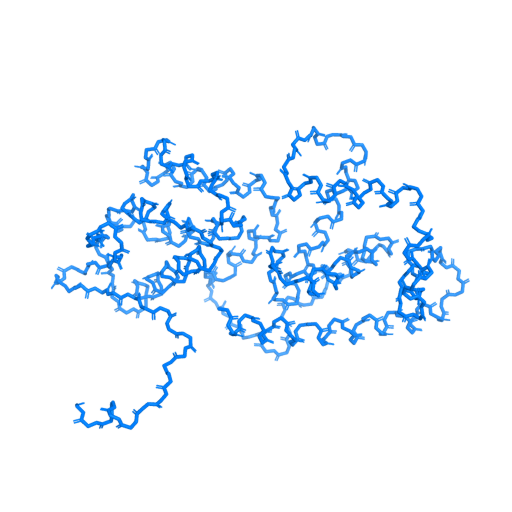VAL A 1 90 ? 7.316 6.069 -17.045 1.00 79.25 90 VAL A N 1
ATOM 693 C CA . VAL A 1 90 ? 6.773 5.244 -18.136 1.00 79.25 90 VAL A CA 1
ATOM 694 C C . VAL A 1 90 ? 6.358 3.870 -17.610 1.00 79.25 90 VAL A C 1
ATOM 696 O O . VAL A 1 90 ? 5.261 3.410 -17.915 1.00 79.25 90 VAL A O 1
ATOM 699 N N . LYS A 1 91 ? 7.167 3.244 -16.749 1.00 82.44 91 LYS A N 1
ATOM 700 C CA . LYS A 1 91 ? 6.842 1.937 -16.164 1.00 82.44 91 LYS A CA 1
ATOM 701 C C . LYS A 1 91 ? 5.554 1.940 -15.349 1.00 82.44 91 LYS A C 1
ATOM 703 O O . LYS A 1 91 ? 4.760 1.010 -15.477 1.00 82.44 91 LYS A O 1
ATOM 708 N N . ARG A 1 92 ? 5.314 2.984 -14.552 1.00 82.31 92 ARG A N 1
ATOM 709 C CA . ARG A 1 92 ? 4.054 3.142 -13.805 1.00 82.31 92 ARG A CA 1
ATOM 710 C C . ARG A 1 92 ? 2.859 3.328 -14.742 1.00 82.31 92 ARG A C 1
ATOM 712 O O . ARG A 1 92 ? 1.814 2.730 -14.511 1.00 82.31 92 ARG A O 1
ATOM 719 N N . GLN A 1 93 ? 3.024 4.077 -15.832 1.00 79.62 93 GLN A N 1
ATOM 720 C CA . GLN A 1 93 ? 1.977 4.250 -16.847 1.00 79.62 93 GLN A CA 1
ATOM 721 C C . GLN A 1 93 ? 1.647 2.943 -17.578 1.00 79.62 93 GLN A C 1
ATOM 723 O O . GLN A 1 93 ? 0.473 2.611 -17.719 1.00 79.62 93 GLN A O 1
ATOM 728 N N . VAL A 1 94 ? 2.664 2.179 -17.993 1.00 79.88 94 VAL A N 1
ATOM 729 C CA . VAL A 1 94 ? 2.485 0.855 -18.610 1.00 79.88 94 VAL A CA 1
ATOM 730 C C . VAL A 1 94 ? 1.781 -0.088 -17.634 1.00 79.88 94 VAL A C 1
ATOM 732 O O . VAL A 1 94 ? 0.788 -0.708 -17.996 1.00 79.88 94 VAL A O 1
ATOM 735 N N . ALA A 1 95 ? 2.239 -0.162 -16.382 1.00 83.12 95 ALA A N 1
ATOM 736 C CA . ALA A 1 95 ? 1.608 -1.007 -15.370 1.00 83.12 95 ALA A CA 1
ATOM 737 C C . ALA A 1 95 ? 0.127 -0.647 -15.156 1.00 83.12 95 ALA A C 1
ATOM 739 O O . ALA A 1 95 ? -0.721 -1.535 -15.134 1.00 83.12 95 ALA A O 1
ATOM 740 N N . ASN A 1 96 ? -0.198 0.648 -15.095 1.00 81.44 96 ASN A N 1
ATOM 741 C CA . ASN A 1 96 ? -1.577 1.120 -14.997 1.00 81.44 96 ASN A CA 1
ATOM 742 C C . ASN A 1 96 ? -2.414 0.778 -16.245 1.00 81.44 96 ASN A C 1
ATOM 744 O O . ASN A 1 96 ? -3.586 0.444 -16.117 1.00 81.44 96 ASN A O 1
ATOM 748 N N . HIS A 1 97 ? -1.835 0.846 -17.448 1.00 77.62 97 HIS A N 1
ATOM 749 C CA . HIS A 1 97 ? -2.533 0.496 -18.690 1.00 77.62 97 HIS A CA 1
ATOM 750 C C . HIS A 1 97 ? -2.962 -0.979 -18.724 1.00 77.62 97 HIS A C 1
ATOM 752 O O . HIS A 1 97 ? -4.089 -1.285 -19.104 1.00 77.62 97 HIS A O 1
ATOM 758 N N . PHE A 1 98 ? -2.083 -1.879 -18.277 1.00 78.12 98 PHE A N 1
ATOM 759 C CA . PHE A 1 98 ? -2.353 -3.318 -18.223 1.00 78.12 98 PHE A CA 1
ATOM 760 C C . PHE A 1 98 ? -3.058 -3.774 -16.935 1.00 78.12 98 PHE A C 1
ATOM 762 O O . PHE A 1 98 ? -3.228 -4.975 -16.742 1.00 78.12 98 PHE A O 1
ATOM 769 N N . ASP A 1 99 ? -3.462 -2.841 -16.064 1.00 79.69 99 ASP A N 1
ATOM 770 C CA . ASP A 1 99 ? -4.073 -3.119 -14.758 1.00 79.69 99 ASP A CA 1
ATOM 771 C C . ASP A 1 99 ? -3.240 -4.110 -13.920 1.00 79.69 99 ASP A C 1
ATOM 773 O O . ASP A 1 99 ? -3.727 -5.128 -13.431 1.00 79.69 99 ASP A O 1
ATOM 777 N N . VAL A 1 100 ? -1.936 -3.849 -13.791 1.00 84.56 100 VAL A N 1
ATOM 778 C CA . VAL A 1 100 ? -1.006 -4.681 -13.013 1.00 84.56 100 VAL A CA 1
ATOM 779 C C . VAL A 1 100 ? -0.237 -3.876 -11.976 1.00 84.56 100 VAL A C 1
ATOM 781 O O . VAL A 1 100 ? -0.081 -2.660 -12.061 1.00 84.56 100 VAL A O 1
ATOM 784 N N . ASP A 1 101 ? 0.291 -4.585 -10.982 1.00 84.44 101 ASP A N 1
ATOM 785 C CA . ASP A 1 101 ? 1.121 -3.982 -9.948 1.00 84.44 101 ASP A CA 1
ATOM 786 C C . ASP A 1 101 ? 2.536 -3.687 -10.450 1.00 84.44 101 ASP A C 1
ATOM 788 O O . ASP A 1 101 ? 3.303 -4.603 -10.760 1.00 84.44 101 ASP A O 1
ATOM 792 N N . VAL A 1 102 ? 2.921 -2.410 -10.445 1.00 87.44 102 VAL A N 1
ATOM 793 C CA . VAL A 1 102 ? 4.295 -1.995 -10.758 1.00 87.44 102 VAL A CA 1
ATOM 794 C C . VAL A 1 102 ? 5.319 -2.533 -9.749 1.00 87.44 102 VAL A C 1
ATOM 796 O O . VAL A 1 102 ? 6.483 -2.726 -10.102 1.00 87.44 102 VAL A O 1
ATOM 799 N N . TYR A 1 103 ? 4.889 -2.835 -8.522 1.00 86.88 103 TYR A N 1
ATOM 800 C CA . TYR A 1 103 ? 5.713 -3.394 -7.451 1.00 86.88 103 TYR A CA 1
ATOM 801 C C . TYR A 1 103 ? 5.537 -4.911 -7.282 1.00 86.88 103 TYR A C 1
ATOM 803 O O . TYR A 1 103 ? 5.958 -5.454 -6.265 1.00 86.88 103 TYR A O 1
ATOM 811 N N . SER A 1 104 ? 4.942 -5.615 -8.259 1.00 84.81 104 SER A N 1
ATOM 812 C CA . SER A 1 104 ? 4.769 -7.073 -8.178 1.00 84.81 104 SER A CA 1
ATOM 813 C C . SER A 1 104 ? 6.099 -7.806 -7.966 1.00 84.81 104 SER A C 1
ATOM 815 O O . SER A 1 104 ? 7.080 -7.548 -8.667 1.00 84.81 104 SER A O 1
ATOM 817 N N . SER A 1 105 ? 6.090 -8.810 -7.087 1.00 80.31 105 SER A N 1
ATOM 818 C CA . SER A 1 105 ? 7.177 -9.779 -6.896 1.00 80.31 105 SER A CA 1
ATOM 819 C C . SER A 1 105 ? 7.364 -10.763 -8.067 1.00 80.31 105 SER A C 1
ATOM 821 O O . SER A 1 105 ? 8.322 -11.538 -8.086 1.00 80.31 105 SER A O 1
ATOM 823 N N . ASN A 1 106 ? 6.477 -10.764 -9.071 1.00 82.06 106 ASN A N 1
ATOM 824 C CA . ASN A 1 106 ? 6.593 -11.637 -10.240 1.00 82.06 106 ASN A CA 1
ATOM 825 C C . ASN A 1 106 ? 7.698 -11.162 -11.191 1.00 82.06 106 ASN A C 1
ATOM 827 O O . ASN A 1 106 ? 7.534 -10.186 -11.922 1.00 82.06 106 ASN A O 1
ATOM 831 N N . ARG A 1 107 ? 8.807 -11.904 -11.237 1.00 80.44 107 ARG A N 1
ATOM 832 C CA . ARG A 1 107 ? 9.965 -11.575 -12.082 1.00 80.44 107 ARG A CA 1
ATOM 833 C C . ARG A 1 107 ? 9.631 -11.490 -13.572 1.00 80.44 107 ARG A C 1
ATOM 835 O O . ARG A 1 107 ? 10.120 -10.585 -14.237 1.00 80.44 107 ARG A O 1
ATOM 842 N N . VAL A 1 108 ? 8.770 -12.375 -14.075 1.00 78.81 108 VAL A N 1
ATOM 843 C CA . VAL A 1 108 ? 8.385 -12.388 -15.496 1.00 78.81 108 VAL A CA 1
ATOM 844 C C . VAL A 1 108 ? 7.594 -11.129 -15.838 1.00 78.81 108 VAL A C 1
ATOM 846 O O . VAL A 1 108 ? 7.876 -10.470 -16.836 1.00 78.81 108 VAL A O 1
ATOM 849 N N . LEU A 1 109 ? 6.650 -10.742 -14.975 1.00 81.00 109 LEU A N 1
ATOM 850 C CA . LEU A 1 109 ? 5.913 -9.490 -15.144 1.00 81.00 109 LEU A CA 1
ATOM 851 C C . LEU A 1 109 ? 6.854 -8.279 -15.097 1.00 81.00 109 LEU A C 1
ATOM 853 O O . LEU A 1 109 ? 6.755 -7.389 -15.939 1.00 81.00 109 LEU A O 1
ATOM 857 N N . GLN A 1 110 ? 7.784 -8.253 -14.139 1.00 83.19 110 GLN A N 1
ATOM 858 C CA . GLN A 1 110 ? 8.759 -7.169 -14.003 1.00 83.19 110 GLN A CA 1
ATOM 859 C C . GLN A 1 110 ? 9.624 -7.010 -15.259 1.00 83.19 110 GLN A C 1
ATOM 861 O O . GLN A 1 110 ? 9.846 -5.886 -15.710 1.00 83.19 110 GLN A O 1
ATOM 866 N N . GLU A 1 111 ? 10.072 -8.115 -15.857 1.00 72.19 111 GLU A N 1
ATOM 867 C CA . GLU A 1 111 ? 10.824 -8.112 -17.114 1.00 72.19 111 GLU A CA 1
ATOM 868 C C . GLU A 1 111 ? 9.990 -7.559 -18.278 1.00 72.19 111 GLU A C 1
ATOM 870 O O . GLU A 1 111 ? 10.465 -6.692 -19.013 1.00 72.19 111 GLU A O 1
ATOM 875 N N . LYS A 1 112 ? 8.725 -7.981 -18.415 1.00 75.62 112 LYS A N 1
ATOM 876 C CA . LYS A 1 112 ? 7.828 -7.482 -19.473 1.00 75.62 112 LYS A CA 1
ATOM 877 C C . LYS A 1 112 ? 7.533 -5.992 -19.328 1.00 75.62 112 LYS A C 1
ATOM 879 O O . LYS A 1 112 ? 7.673 -5.250 -20.301 1.00 75.62 112 LYS A O 1
ATOM 884 N N . LEU A 1 113 ? 7.220 -5.541 -18.112 1.00 80.19 113 LEU A N 1
ATOM 885 C CA . LEU A 1 113 ? 7.038 -4.123 -17.810 1.00 80.19 113 LEU A CA 1
ATOM 886 C C . LEU A 1 113 ? 8.294 -3.320 -18.155 1.00 80.19 113 LEU A C 1
ATOM 888 O O . LEU A 1 113 ? 8.188 -2.282 -18.801 1.00 80.19 113 LEU A O 1
ATOM 892 N N . ASN A 1 114 ? 9.483 -3.800 -17.777 1.00 74.56 114 ASN A N 1
ATOM 893 C CA . ASN A 1 114 ? 10.741 -3.124 -18.094 1.00 74.56 114 ASN A CA 1
ATOM 894 C C . ASN A 1 114 ? 10.972 -3.019 -19.608 1.00 74.56 114 ASN A C 1
ATOM 896 O O . ASN A 1 114 ? 11.330 -1.946 -20.089 1.00 74.56 114 ASN A O 1
ATOM 900 N N . ASN A 1 115 ? 10.730 -4.095 -20.360 1.00 68.75 115 ASN A N 1
ATOM 901 C CA . ASN A 1 115 ? 10.926 -4.122 -21.812 1.00 68.75 115 ASN A CA 1
ATOM 902 C C . ASN A 1 115 ? 9.993 -3.140 -22.532 1.00 68.75 115 ASN A C 1
ATOM 904 O O . ASN A 1 115 ? 10.452 -2.328 -23.337 1.00 68.75 115 ASN A O 1
ATOM 908 N N . LEU A 1 116 ? 8.699 -3.160 -22.195 1.00 73.06 116 LEU A N 1
ATOM 909 C CA . LEU A 1 116 ? 7.717 -2.219 -22.742 1.00 73.06 116 LEU A CA 1
ATOM 910 C C . LEU A 1 116 ? 8.041 -0.771 -22.361 1.00 73.06 116 LEU A C 1
ATOM 912 O O . LEU A 1 116 ? 7.916 0.132 -23.186 1.00 73.06 116 LEU A O 1
ATOM 916 N N . SER A 1 117 ? 8.520 -0.546 -21.138 1.00 75.81 117 SER A N 1
ATOM 917 C CA . SER A 1 117 ? 8.898 0.792 -20.670 1.00 75.81 117 SER A CA 1
ATOM 918 C C . SER A 1 117 ? 10.116 1.339 -21.403 1.00 75.81 117 SER A C 1
ATOM 920 O O . SER A 1 117 ? 10.137 2.512 -21.766 1.00 75.81 117 SER A O 1
ATOM 922 N N . TRP A 1 118 ? 11.111 0.491 -21.677 1.00 65.62 118 TRP A N 1
ATOM 923 C CA . TRP A 1 118 ? 12.290 0.866 -22.456 1.00 65.62 118 TRP A CA 1
ATOM 924 C C . TRP A 1 118 ? 11.935 1.188 -23.906 1.00 65.62 118 TRP A C 1
ATOM 926 O O . TRP A 1 118 ? 12.415 2.188 -24.441 1.00 65.62 118 TRP A O 1
ATOM 936 N N . ALA A 1 119 ? 11.044 0.402 -24.519 1.00 64.94 119 ALA A N 1
ATOM 937 C CA . ALA A 1 119 ? 10.501 0.708 -25.840 1.00 64.94 119 ALA A CA 1
ATOM 938 C C . ALA A 1 119 ? 9.723 2.041 -25.839 1.00 64.94 119 ALA A C 1
ATOM 940 O O . ALA A 1 119 ? 9.897 2.869 -26.736 1.00 64.94 119 ALA A O 1
ATOM 941 N N . GLY A 1 120 ? 8.922 2.279 -24.795 1.00 61.88 120 GLY A N 1
ATOM 942 C CA . GLY A 1 120 ? 8.167 3.512 -24.573 1.00 61.88 120 GLY A CA 1
ATOM 943 C C . GLY A 1 120 ? 9.047 4.758 -24.436 1.00 61.88 120 GLY A C 1
ATOM 944 O O . GLY A 1 120 ? 8.785 5.780 -25.075 1.00 61.88 120 GLY A O 1
ATOM 945 N N . TYR A 1 121 ? 10.101 4.656 -23.625 1.00 66.12 121 TYR A N 1
ATOM 946 C CA . TYR A 1 121 ? 11.046 5.733 -23.339 1.00 66.12 121 TYR A CA 1
ATOM 947 C C . TYR A 1 121 ? 11.924 6.064 -24.554 1.00 66.12 121 TYR A C 1
ATOM 949 O O . TYR A 1 121 ? 11.976 7.216 -24.981 1.00 66.12 121 TYR A O 1
ATOM 957 N N . ALA A 1 122 ? 12.547 5.059 -25.177 1.00 59.66 122 ALA A N 1
ATOM 958 C CA . ALA A 1 122 ? 13.486 5.284 -26.275 1.00 59.66 122 ALA A CA 1
ATOM 959 C C . ALA A 1 122 ? 12.813 5.625 -27.621 1.00 59.66 122 ALA A C 1
ATOM 961 O O . ALA A 1 122 ? 13.450 6.209 -28.497 1.00 59.66 122 ALA A O 1
ATOM 962 N N . GLY A 1 123 ? 11.533 5.279 -27.799 1.00 52.91 123 GLY A N 1
ATOM 963 C CA . GLY A 1 123 ? 10.763 5.545 -29.021 1.00 52.91 123 GLY A CA 1
ATOM 964 C C . GLY A 1 123 ? 9.873 6.795 -28.985 1.00 52.91 123 GLY A C 1
ATOM 965 O O . GLY A 1 123 ? 9.096 6.999 -29.916 1.00 52.91 123 GLY A O 1
ATOM 966 N N . GLY A 1 124 ? 9.908 7.601 -27.914 1.00 52.34 124 GLY A N 1
ATOM 967 C CA . GLY A 1 124 ? 8.989 8.739 -27.726 1.00 52.34 124 GLY A CA 1
ATOM 968 C C . GLY A 1 124 ? 7.519 8.336 -27.504 1.00 52.34 124 GLY A C 1
ATOM 969 O O . GLY A 1 124 ? 6.617 9.172 -27.556 1.00 52.34 124 GLY A O 1
ATOM 970 N N . ALA A 1 125 ? 7.256 7.051 -27.248 1.00 46.03 125 ALA A N 1
ATOM 971 C CA . ALA A 1 125 ? 5.921 6.473 -27.134 1.00 46.03 125 ALA A CA 1
ATOM 972 C C . ALA A 1 125 ? 5.276 6.647 -25.746 1.00 46.03 125 ALA A C 1
ATOM 974 O O . ALA A 1 125 ? 4.107 6.302 -25.590 1.00 46.03 125 ALA A O 1
ATOM 975 N N . ALA A 1 126 ? 5.960 7.275 -24.781 1.00 45.78 126 ALA A N 1
ATOM 976 C CA . ALA A 1 126 ? 5.333 7.777 -23.551 1.00 45.78 126 ALA A CA 1
ATOM 977 C C . ALA A 1 126 ? 4.070 8.616 -23.853 1.00 45.78 126 ALA A C 1
ATOM 979 O O . ALA A 1 126 ? 3.045 8.465 -23.195 1.00 45.78 126 ALA A O 1
ATOM 980 N N . VAL A 1 127 ? 4.100 9.415 -24.929 1.00 44.44 127 VAL A N 1
ATOM 981 C CA . VAL A 1 127 ? 2.937 10.184 -25.406 1.00 44.44 127 VAL A CA 1
ATOM 982 C C . VAL A 1 127 ? 1.818 9.270 -25.919 1.00 44.44 127 VAL A C 1
ATOM 984 O O . VAL A 1 127 ? 0.648 9.572 -25.726 1.00 44.44 127 VAL A O 1
ATOM 987 N N . ARG A 1 128 ? 2.149 8.137 -26.552 1.00 46.03 128 ARG A N 1
ATOM 988 C CA . ARG A 1 128 ? 1.155 7.209 -27.115 1.00 46.03 128 ARG A CA 1
ATOM 989 C C . ARG A 1 128 ? 0.462 6.374 -26.042 1.00 46.03 128 ARG A C 1
ATOM 991 O O . ARG A 1 128 ? -0.745 6.191 -26.138 1.00 46.03 128 ARG A O 1
ATOM 998 N N . LEU A 1 129 ? 1.183 5.945 -25.006 1.00 44.34 129 LEU A N 1
ATOM 999 C CA . LEU A 1 129 ? 0.603 5.232 -23.859 1.00 44.34 129 LEU A CA 1
ATOM 1000 C C . LEU A 1 129 ? -0.382 6.123 -23.087 1.00 44.34 129 LEU A C 1
ATOM 1002 O O . LEU A 1 129 ? -1.453 5.660 -22.711 1.00 44.34 129 LEU A O 1
ATOM 1006 N N . ALA A 1 130 ? -0.080 7.420 -22.953 1.00 41.72 130 ALA A N 1
ATOM 1007 C CA . ALA A 1 130 ? -1.000 8.410 -22.386 1.00 41.72 130 ALA A CA 1
ATOM 1008 C C . ALA A 1 130 ? -2.256 8.668 -23.249 1.00 41.72 130 ALA A C 1
ATOM 1010 O O . ALA A 1 130 ? -3.244 9.197 -22.744 1.00 41.72 130 ALA A O 1
ATOM 1011 N N . THR A 1 131 ? -2.237 8.308 -24.541 1.00 39.94 131 THR A N 1
ATOM 1012 C CA . THR A 1 131 ? -3.398 8.423 -25.449 1.00 39.94 131 THR A CA 1
ATOM 1013 C C . THR A 1 131 ? -4.198 7.131 -25.604 1.00 39.94 131 THR A C 1
ATOM 1015 O O . THR A 1 131 ? -5.250 7.152 -26.245 1.00 39.94 131 THR A O 1
ATOM 1018 N N . LEU A 1 132 ? -3.728 6.008 -25.048 1.00 42.19 132 LEU A N 1
ATOM 1019 C CA . LEU A 1 132 ? -4.517 4.781 -25.039 1.00 42.19 132 LEU A CA 1
ATOM 1020 C C . LEU A 1 132 ? -5.665 4.941 -24.036 1.00 42.19 132 LEU A C 1
ATOM 1022 O O . LEU A 1 132 ? -5.447 5.462 -22.939 1.00 42.19 132 LEU A O 1
ATOM 1026 N N . PRO A 1 133 ? -6.891 4.516 -24.385 1.00 39.75 133 PRO A N 1
ATOM 1027 C CA . PRO A 1 133 ? -7.998 4.564 -23.447 1.00 39.75 133 PRO A CA 1
ATOM 1028 C C . PRO A 1 133 ? -7.618 3.787 -22.182 1.00 39.75 133 PRO A C 1
ATOM 1030 O O . PRO A 1 133 ? -7.216 2.624 -22.241 1.00 39.75 133 PRO A O 1
ATOM 1033 N N . ILE A 1 134 ? -7.725 4.455 -21.032 1.00 40.03 134 ILE A N 1
ATOM 1034 C CA . ILE A 1 134 ? -7.608 3.835 -19.712 1.00 40.03 134 ILE A CA 1
ATOM 1035 C C . ILE A 1 134 ? -8.880 3.002 -19.532 1.00 40.03 134 ILE A C 1
ATOM 1037 O O . ILE A 1 134 ? -9.899 3.485 -19.049 1.00 40.03 134 ILE A O 1
ATOM 1041 N N . GLY A 1 135 ? -8.858 1.786 -20.062 1.00 39.53 135 GLY A N 1
ATOM 1042 C CA . GLY A 1 135 ? -10.016 0.910 -20.119 1.00 39.53 135 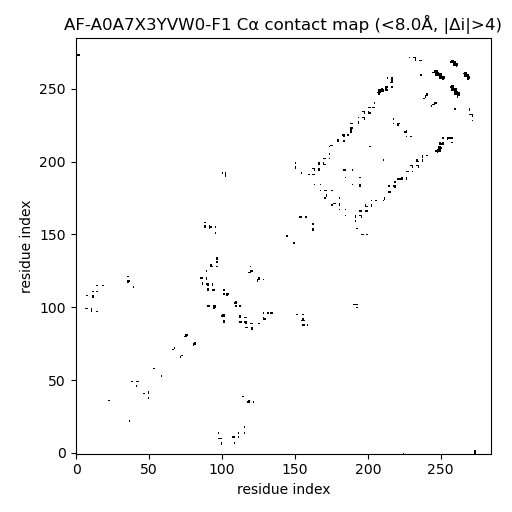GLY A CA 1
ATOM 1043 C C . GLY A 1 135 ? -9.907 -0.027 -21.308 1.00 39.53 135 GLY A C 1
ATOM 1044 O O . GLY A 1 135 ? -10.248 0.336 -22.432 1.00 39.53 135 GLY A O 1
ATOM 1045 N N . GLY A 1 136 ? -9.457 -1.255 -21.051 1.00 40.97 136 GLY A N 1
ATOM 1046 C CA . GLY A 1 136 ? -9.673 -2.352 -21.987 1.00 40.97 136 GLY A CA 1
ATOM 1047 C C . GLY A 1 136 ? -11.175 -2.567 -22.256 1.00 40.97 136 GLY A C 1
ATOM 1048 O O . GLY A 1 136 ? -12.024 -1.955 -21.600 1.00 40.97 136 GLY A O 1
ATOM 1049 N N . PRO A 1 137 ? -11.543 -3.478 -23.172 1.00 35.28 137 PRO A N 1
ATOM 1050 C CA . PRO A 1 137 ? -12.929 -3.706 -23.610 1.00 35.28 137 PRO A CA 1
ATOM 1051 C C . PRO A 1 137 ? -13.925 -4.159 -22.514 1.00 35.28 137 PRO A C 1
ATOM 1053 O O . PRO A 1 137 ? -15.081 -4.436 -22.819 1.00 35.28 137 PRO A O 1
ATOM 1056 N N . ALA A 1 138 ? -13.515 -4.202 -21.243 1.00 36.44 138 ALA A N 1
ATOM 1057 C CA . ALA A 1 138 ? -14.343 -4.511 -20.077 1.00 36.44 138 ALA A CA 1
ATOM 1058 C C . ALA A 1 138 ? -14.486 -3.342 -19.068 1.00 36.44 138 ALA A C 1
ATOM 1060 O O . ALA A 1 138 ? -14.948 -3.552 -17.948 1.00 36.44 138 ALA A O 1
ATOM 1061 N N . GLY A 1 139 ? -14.085 -2.115 -19.420 1.00 35.28 139 GLY A N 1
ATOM 1062 C CA . GLY A 1 139 ? -14.108 -0.960 -18.515 1.00 35.28 139 GLY A CA 1
ATOM 1063 C C . GLY A 1 139 ? -15.501 -0.354 -18.339 1.00 35.28 139 GLY A C 1
ATOM 1064 O O . GLY A 1 139 ? -15.885 0.564 -19.058 1.00 35.28 139 GLY A O 1
ATOM 1065 N N . ALA A 1 140 ? -16.263 -0.881 -17.385 1.00 33.84 140 ALA A N 1
ATOM 1066 C CA . ALA A 1 140 ? -17.554 -0.348 -16.978 1.00 33.84 140 ALA A CA 1
ATOM 1067 C C . ALA A 1 140 ? -17.469 1.125 -16.534 1.00 33.84 140 ALA A C 1
ATOM 1069 O O . ALA A 1 140 ? -16.572 1.535 -15.799 1.00 33.84 140 ALA A O 1
ATOM 1070 N N . VAL A 1 141 ? -18.471 1.898 -16.954 1.00 40.16 141 VAL A N 1
ATOM 1071 C CA . VAL A 1 141 ? -18.812 3.226 -16.435 1.00 40.16 141 VAL A CA 1
ATOM 1072 C C . VAL A 1 141 ? -18.970 3.154 -14.913 1.00 40.16 141 VAL A C 1
ATOM 1074 O O . VAL A 1 141 ? -19.814 2.400 -14.435 1.00 40.16 141 VAL A O 1
ATOM 1077 N N . LEU A 1 142 ? -18.231 3.969 -14.157 1.00 35.91 142 LEU A N 1
ATOM 1078 C CA . LEU A 1 142 ? -18.504 4.205 -12.737 1.00 35.91 142 LEU A CA 1
ATOM 1079 C C . LEU A 1 142 ? -18.449 5.708 -12.439 1.00 35.91 142 LEU A C 1
ATOM 1081 O O . LEU A 1 142 ? -17.396 6.331 -12.363 1.00 35.91 142 LEU A O 1
ATOM 1085 N N . THR A 1 143 ? -19.635 6.297 -12.309 1.00 34.50 143 THR A N 1
ATOM 1086 C CA . THR A 1 143 ? -19.872 7.618 -11.723 1.00 34.50 143 THR A CA 1
ATOM 1087 C C . THR A 1 143 ? -19.503 7.598 -10.237 1.00 34.50 143 THR A C 1
ATOM 1089 O O . THR A 1 143 ? -20.123 6.868 -9.467 1.00 34.50 143 THR A O 1
ATOM 1092 N N . GLY A 1 144 ? -18.521 8.422 -9.854 1.00 45.22 144 GLY A N 1
ATOM 1093 C CA . GLY A 1 144 ? -17.919 8.504 -8.516 1.00 45.22 144 GLY A CA 1
ATOM 1094 C C . GLY A 1 144 ? -16.495 7.939 -8.519 1.00 45.22 144 GLY A C 1
ATOM 1095 O O . GLY A 1 144 ? -16.279 6.844 -9.028 1.00 45.22 144 GLY A O 1
ATOM 1096 N N . THR A 1 145 ? -15.508 8.674 -7.992 1.00 55.28 145 THR A N 1
ATOM 1097 C CA . THR A 1 145 ? -14.124 8.175 -7.913 1.00 55.28 145 THR A CA 1
ATOM 1098 C C . THR A 1 145 ? -14.091 6.961 -6.986 1.00 55.28 145 THR A C 1
ATOM 1100 O O . THR A 1 145 ? -14.229 7.093 -5.772 1.00 55.28 145 THR A O 1
ATOM 1103 N N . SER A 1 146 ? -13.987 5.763 -7.564 1.00 77.62 146 SER A N 1
ATOM 1104 C CA . SER A 1 146 ? -13.908 4.512 -6.808 1.00 77.62 146 SER A CA 1
ATOM 1105 C C . SER A 1 146 ? -12.555 4.396 -6.096 1.00 77.62 146 SER A C 1
ATOM 1107 O O . SER A 1 146 ? -11.556 4.925 -6.585 1.00 77.62 146 SER A O 1
ATOM 1109 N N . PHE A 1 147 ? -12.492 3.658 -4.982 1.00 83.69 147 PHE A N 1
ATOM 1110 C CA . PHE A 1 147 ? -11.237 3.393 -4.261 1.00 83.69 147 PHE A CA 1
ATOM 1111 C C . PHE A 1 147 ? -10.122 2.882 -5.193 1.00 83.69 147 PHE A C 1
ATOM 1113 O O . PHE A 1 147 ? -8.996 3.373 -5.150 1.00 83.69 147 PHE A O 1
ATOM 1120 N N . SER A 1 148 ? -10.443 1.958 -6.106 1.00 79.81 148 SER A N 1
ATOM 1121 C CA . SER A 1 148 ? -9.495 1.438 -7.100 1.00 79.81 148 SER A CA 1
ATOM 1122 C C . SER A 1 148 ? -8.982 2.508 -8.064 1.00 79.81 148 SER A C 1
ATOM 1124 O O . SER A 1 148 ? -7.800 2.497 -8.396 1.00 79.81 148 SER A O 1
ATOM 1126 N N . THR A 1 149 ? -9.835 3.451 -8.482 1.00 80.62 149 THR A N 1
ATOM 1127 C CA . THR A 1 149 ? -9.430 4.577 -9.339 1.00 80.62 149 THR A CA 1
ATOM 1128 C C . THR A 1 149 ? -8.441 5.476 -8.604 1.00 80.62 149 THR A C 1
ATOM 1130 O O . THR A 1 149 ? -7.371 5.754 -9.134 1.00 80.62 149 THR A O 1
ATOM 1133 N N . THR A 1 150 ? -8.747 5.845 -7.355 1.00 84.38 150 THR A N 1
ATOM 1134 C CA . THR A 1 150 ? -7.861 6.662 -6.513 1.00 84.38 150 THR A CA 1
ATOM 1135 C C . THR A 1 150 ? -6.498 6.000 -6.320 1.00 84.38 150 THR A C 1
ATOM 1137 O O . THR A 1 150 ? -5.464 6.650 -6.459 1.00 84.38 150 THR A O 1
ATOM 1140 N N . ILE A 1 151 ? -6.469 4.697 -6.019 1.00 88.88 151 ILE A N 1
ATOM 1141 C CA . ILE A 1 151 ? -5.212 3.953 -5.875 1.00 88.88 151 ILE A CA 1
ATOM 1142 C C . ILE A 1 151 ? -4.443 3.908 -7.198 1.00 88.88 151 ILE A C 1
ATOM 1144 O O . ILE A 1 151 ? -3.238 4.149 -7.193 1.00 88.88 151 ILE A O 1
ATOM 1148 N N . GLY A 1 152 ? -5.114 3.635 -8.320 1.00 81.50 152 GLY A N 1
ATOM 1149 C CA . GLY A 1 152 ? -4.484 3.626 -9.642 1.00 81.50 152 GLY A CA 1
ATOM 1150 C C . GLY A 1 152 ? -3.831 4.967 -9.983 1.00 81.50 152 GLY A C 1
ATOM 1151 O O . GLY A 1 152 ? -2.669 5.004 -10.378 1.00 81.50 152 GLY A O 1
ATOM 1152 N N . GLU A 1 153 ? -4.531 6.077 -9.744 1.00 83.31 153 GLU A N 1
ATOM 1153 C CA . GLU A 1 153 ? -4.013 7.434 -9.957 1.00 83.31 153 GLU A CA 1
ATOM 1154 C C . GLU A 1 153 ? -2.821 7.748 -9.047 1.00 83.31 153 GLU A C 1
ATOM 1156 O O . GLU A 1 153 ? -1.782 8.199 -9.529 1.00 83.31 153 GLU A O 1
ATOM 1161 N N . LEU A 1 154 ? -2.918 7.440 -7.748 1.00 83.94 154 LEU A N 1
ATOM 1162 C CA . LEU A 1 154 ? -1.812 7.634 -6.807 1.00 83.94 154 LEU A CA 1
ATOM 1163 C C . LEU A 1 154 ? -0.560 6.874 -7.259 1.00 83.94 154 LEU A C 1
ATOM 1165 O O . LEU A 1 154 ? 0.515 7.466 -7.342 1.00 83.94 154 LEU A O 1
ATOM 1169 N N . LEU A 1 155 ? -0.704 5.588 -7.588 1.00 84.69 155 LEU A N 1
ATOM 1170 C CA . LEU A 1 155 ? 0.406 4.733 -8.011 1.00 84.69 155 LEU A CA 1
ATOM 1171 C C . LEU A 1 155 ? 0.966 5.105 -9.383 1.00 84.69 155 LEU A C 1
ATOM 1173 O O . LEU A 1 155 ? 2.136 4.841 -9.637 1.00 84.69 155 LEU A O 1
ATOM 1177 N N . ARG A 1 156 ? 0.158 5.683 -10.273 1.00 83.56 156 ARG A N 1
ATOM 1178 C CA . ARG A 1 156 ? 0.606 6.142 -11.591 1.00 83.56 156 ARG A CA 1
ATOM 1179 C C . ARG A 1 156 ? 1.403 7.441 -11.476 1.00 83.56 156 ARG A C 1
ATOM 1181 O O . ARG A 1 156 ? 2.513 7.532 -12.008 1.00 83.56 156 ARG A O 1
ATOM 1188 N N . ASP A 1 157 ? 0.841 8.415 -10.765 1.00 81.25 157 ASP A N 1
ATOM 1189 C CA . ASP A 1 157 ? 1.264 9.816 -10.842 1.00 81.25 157 ASP A CA 1
ATOM 1190 C C . ASP A 1 157 ? 2.362 10.181 -9.840 1.00 81.25 157 ASP A C 1
ATOM 1192 O O . ASP A 1 157 ? 3.057 11.173 -10.044 1.00 81.25 157 ASP A O 1
ATOM 1196 N N . HIS A 1 158 ? 2.572 9.369 -8.800 1.00 78.06 158 HIS A N 1
ATOM 1197 C CA . HIS A 1 158 ? 3.530 9.666 -7.735 1.00 78.06 158 HIS A CA 1
ATOM 1198 C C . HIS A 1 158 ? 4.700 8.680 -7.712 1.00 78.06 158 HIS A C 1
ATOM 1200 O O . HIS A 1 158 ? 4.573 7.483 -7.983 1.00 78.06 158 HIS A O 1
ATOM 1206 N N . THR A 1 159 ? 5.874 9.193 -7.361 1.00 82.31 159 THR A N 1
ATOM 1207 C CA . THR A 1 159 ? 7.059 8.385 -7.051 1.00 82.31 159 THR A CA 1
ATOM 1208 C C . THR A 1 159 ? 6.910 7.668 -5.699 1.00 82.31 159 THR A C 1
ATOM 1210 O O . THR A 1 159 ? 6.102 8.086 -4.868 1.00 82.31 159 THR A O 1
ATOM 1213 N N . PRO A 1 160 ? 7.706 6.615 -5.415 1.00 85.69 160 PRO A N 1
ATOM 1214 C CA . PRO A 1 160 ? 7.692 5.955 -4.105 1.00 85.69 160 PRO A CA 1
ATOM 1215 C C . PRO A 1 160 ? 7.902 6.909 -2.917 1.00 85.69 160 PRO A C 1
ATOM 1217 O O . PRO A 1 160 ? 7.251 6.759 -1.886 1.00 85.69 160 PRO A O 1
ATOM 1220 N N . GLU A 1 161 ? 8.783 7.905 -3.054 1.00 82.81 161 GLU A N 1
ATOM 1221 C CA . GLU A 1 161 ? 9.051 8.890 -1.996 1.00 82.81 161 GLU A CA 1
ATOM 1222 C C . GLU A 1 161 ? 7.875 9.847 -1.787 1.00 82.81 161 GLU A C 1
ATOM 1224 O O . GLU A 1 161 ? 7.503 10.143 -0.651 1.00 82.81 161 GLU A O 1
ATOM 1229 N N . GLU A 1 162 ? 7.241 10.295 -2.871 1.00 81.00 162 GLU A N 1
ATOM 1230 C CA . GLU A 1 162 ? 6.039 11.127 -2.789 1.00 81.00 162 GLU A CA 1
ATOM 1231 C C . GLU A 1 162 ? 4.864 10.360 -2.185 1.00 81.00 162 GLU A C 1
ATOM 1233 O O . GLU A 1 162 ? 4.176 10.906 -1.325 1.00 81.00 162 GLU A O 1
ATOM 1238 N N . LEU A 1 163 ? 4.668 9.093 -2.567 1.00 88.00 163 LEU A N 1
ATOM 1239 C CA . LEU A 1 163 ? 3.680 8.210 -1.944 1.00 88.00 163 LEU A CA 1
ATOM 1240 C C . LEU A 1 163 ? 3.940 8.066 -0.448 1.00 88.00 163 LEU A C 1
ATOM 1242 O O . LEU A 1 163 ? 3.022 8.233 0.349 1.00 88.00 163 LEU A O 1
ATOM 1246 N N . ARG A 1 164 ? 5.191 7.821 -0.045 1.00 89.94 164 ARG A N 1
ATOM 1247 C CA . ARG A 1 164 ? 5.552 7.695 1.371 1.00 89.94 164 ARG A CA 1
ATOM 1248 C C . ARG A 1 164 ? 5.307 8.995 2.144 1.00 89.94 164 ARG A C 1
ATOM 1250 O O . ARG A 1 164 ? 4.808 8.935 3.266 1.00 89.94 164 ARG A O 1
ATOM 1257 N N . ARG A 1 165 ? 5.583 10.163 1.549 1.00 90.12 165 ARG A N 1
ATOM 1258 C CA . ARG A 1 165 ? 5.237 11.472 2.133 1.00 90.12 165 ARG A CA 1
ATOM 1259 C C . ARG A 1 165 ? 3.723 11.640 2.284 1.00 90.12 165 ARG A C 1
ATOM 1261 O O . ARG A 1 165 ? 3.261 11.938 3.375 1.00 90.12 165 ARG A O 1
ATOM 1268 N N . LEU A 1 166 ? 2.948 11.363 1.235 1.00 89.94 166 LEU A N 1
ATOM 1269 C CA . LEU A 1 166 ? 1.482 11.419 1.292 1.00 89.94 166 LEU A CA 1
ATOM 1270 C C . LEU A 1 166 ? 0.906 10.457 2.338 1.00 89.94 166 LEU A C 1
ATOM 1272 O O . LEU A 1 166 ? -0.067 10.780 3.020 1.00 89.94 166 LEU A O 1
ATOM 1276 N N . ASN A 1 167 ? 1.494 9.268 2.460 1.00 93.50 167 ASN A N 1
ATOM 1277 C CA . ASN A 1 167 ? 1.093 8.275 3.445 1.00 93.50 167 ASN A CA 1
ATOM 1278 C C . ASN A 1 167 ? 1.385 8.765 4.865 1.00 93.50 167 ASN A C 1
ATOM 1280 O O . ASN A 1 167 ? 0.510 8.670 5.722 1.00 93.50 167 ASN A O 1
ATOM 1284 N N . ARG A 1 168 ? 2.563 9.352 5.102 1.00 97.38 168 ARG A N 1
ATOM 1285 C CA . ARG A 1 168 ? 2.904 10.004 6.372 1.00 97.38 168 ARG A CA 1
ATOM 1286 C C . ARG A 1 168 ? 1.900 11.091 6.743 1.00 97.38 168 ARG A C 1
ATOM 1288 O O . ARG A 1 168 ? 1.318 11.002 7.819 1.00 97.38 168 ARG A O 1
ATOM 1295 N N . ASP A 1 169 ? 1.628 12.032 5.841 1.00 91.94 169 ASP A N 1
ATOM 1296 C CA . ASP A 1 169 ? 0.697 13.140 6.096 1.00 91.94 169 ASP A CA 1
ATOM 1297 C C . ASP A 1 169 ? -0.689 12.613 6.517 1.00 91.94 169 ASP A C 1
ATOM 1299 O O . ASP A 1 169 ? -1.307 13.090 7.471 1.00 91.94 169 ASP A O 1
ATOM 1303 N N . LYS A 1 170 ? -1.178 11.560 5.846 1.00 93.56 170 LYS A N 1
ATOM 1304 C CA . LYS A 1 170 ? -2.441 10.895 6.205 1.00 93.56 170 LYS A CA 1
ATOM 1305 C C . LYS A 1 170 ? -2.373 10.224 7.574 1.00 93.56 170 LYS A C 1
ATOM 1307 O O . LYS A 1 170 ? -3.329 10.335 8.339 1.00 93.56 170 LYS A O 1
ATOM 1312 N N . LEU A 1 171 ? -1.284 9.525 7.890 1.00 96.25 171 LEU A N 1
ATOM 1313 C CA . LEU A 1 171 ? -1.095 8.866 9.186 1.00 96.25 171 LEU A CA 1
ATOM 1314 C C . LEU A 1 171 ? -1.055 9.883 10.340 1.00 96.25 171 LEU A C 1
ATOM 1316 O O . LEU A 1 171 ? -1.678 9.653 11.378 1.00 96.25 171 LEU A O 1
ATOM 1320 N N . GLU A 1 172 ? -0.426 11.037 10.132 1.00 93.00 172 GLU A N 1
ATOM 1321 C CA . GLU A 1 172 ? -0.414 12.151 11.087 1.00 93.00 172 GLU A CA 1
ATOM 1322 C C . GLU A 1 172 ? -1.819 12.744 11.284 1.00 93.00 172 GLU A C 1
ATOM 1324 O O . GLU A 1 172 ? -2.265 12.930 12.419 1.00 93.00 172 GLU A O 1
ATOM 1329 N N . ILE A 1 173 ? -2.588 12.947 10.204 1.00 91.44 173 ILE 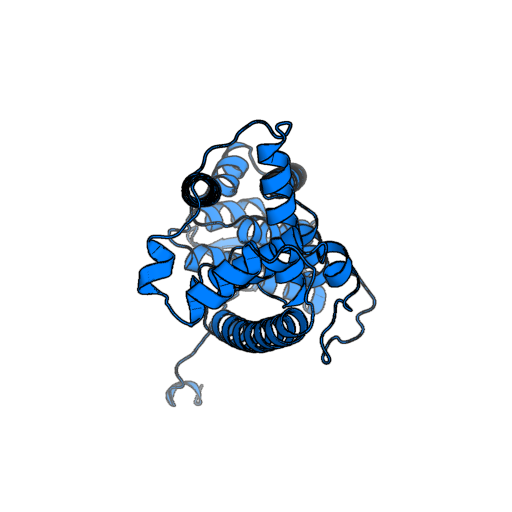A N 1
ATOM 1330 C CA . ILE A 1 173 ? -4.000 13.375 10.283 1.00 91.44 173 ILE A CA 1
ATOM 1331 C C . ILE A 1 173 ? -4.848 12.360 11.067 1.00 91.44 173 ILE A C 1
ATOM 1333 O O . ILE A 1 173 ? -5.761 12.738 11.808 1.00 91.44 173 ILE A O 1
ATOM 1337 N N . MET A 1 174 ? -4.545 11.066 10.936 1.00 91.75 174 MET A N 1
ATOM 1338 C CA . MET A 1 174 ? -5.182 9.993 11.705 1.00 91.75 174 MET A CA 1
ATOM 1339 C C . MET A 1 174 ? -4.739 9.938 13.174 1.00 91.75 174 MET A C 1
ATOM 1341 O O . MET A 1 174 ? -5.354 9.200 13.945 1.00 91.75 174 MET A O 1
ATOM 1345 N N . ARG A 1 175 ? -3.756 10.757 13.578 1.00 94.50 175 ARG A N 1
ATOM 1346 C CA . ARG A 1 175 ? -3.189 10.842 14.933 1.00 94.50 175 ARG A CA 1
ATOM 1347 C C . ARG A 1 175 ? -2.509 9.547 15.382 1.00 94.50 175 ARG A C 1
ATOM 1349 O O . ARG A 1 175 ? -2.694 9.096 16.516 1.00 94.50 175 ARG A O 1
ATOM 1356 N N . LEU A 1 176 ? -1.747 8.930 14.481 1.00 94.88 176 LEU A N 1
ATOM 1357 C CA . LEU A 1 176 ? -0.807 7.879 14.858 1.00 94.88 176 LEU A CA 1
ATOM 1358 C C . LEU A 1 176 ? 0.409 8.486 15.563 1.00 94.88 176 LEU A C 1
ATOM 1360 O O . LEU A 1 176 ? 0.806 9.607 15.265 1.00 94.88 176 LEU A O 1
ATOM 1364 N N . ASP A 1 177 ? 1.004 7.721 16.477 1.00 95.12 177 ASP A N 1
ATOM 1365 C CA . ASP A 1 177 ? 2.268 8.089 17.114 1.00 95.12 177 ASP A CA 1
ATOM 1366 C C . ASP A 1 177 ? 3.417 8.024 16.092 1.00 95.12 177 ASP A C 1
ATOM 1368 O O . ASP A 1 177 ? 3.510 7.047 15.346 1.00 95.12 177 ASP A O 1
ATOM 1372 N N . ASP A 1 178 ? 4.333 8.996 16.104 1.00 95.44 178 ASP A N 1
ATOM 1373 C CA . ASP A 1 178 ? 5.457 9.075 15.151 1.00 95.44 178 ASP A CA 1
ATOM 1374 C C . ASP A 1 178 ? 6.279 7.780 15.086 1.00 95.44 178 ASP A C 1
ATOM 1376 O O . ASP A 1 178 ? 6.674 7.331 14.012 1.00 95.44 178 ASP A O 1
ATOM 1380 N N . SER A 1 179 ? 6.492 7.122 16.230 1.00 96.62 179 SER A N 1
ATOM 1381 C CA . SER A 1 179 ? 7.215 5.848 16.292 1.00 96.62 179 SER A CA 1
ATOM 1382 C C . SER A 1 179 ? 6.499 4.722 15.542 1.00 96.62 179 SER A C 1
ATOM 1384 O O . SER A 1 179 ? 7.155 3.889 14.921 1.00 96.62 179 SER A O 1
ATOM 1386 N N . LEU A 1 180 ? 5.163 4.705 15.565 1.00 96.38 180 LEU A N 1
ATOM 1387 C CA . LEU A 1 180 ? 4.353 3.746 14.818 1.00 96.38 180 LEU A CA 1
ATOM 1388 C C . LEU A 1 180 ? 4.326 4.088 13.325 1.00 96.38 180 LEU A C 1
ATOM 1390 O O . LEU A 1 180 ? 4.372 3.178 12.499 1.00 96.38 180 LEU A O 1
ATOM 1394 N N . ILE A 1 181 ? 4.287 5.380 12.981 1.00 96.88 181 ILE A N 1
ATOM 1395 C CA . ILE A 1 181 ? 4.391 5.846 11.592 1.00 96.88 181 ILE A CA 1
ATOM 1396 C C . ILE A 1 181 ? 5.708 5.363 10.980 1.00 96.88 181 ILE A C 1
ATOM 1398 O O . ILE A 1 181 ? 5.687 4.737 9.921 1.00 96.88 181 ILE A O 1
ATOM 1402 N N . GLU A 1 182 ? 6.839 5.583 11.658 1.00 95.25 182 GLU A N 1
ATOM 1403 C CA . GLU A 1 182 ? 8.140 5.101 11.182 1.00 95.25 182 GLU A CA 1
ATOM 1404 C C . GLU A 1 182 ? 8.198 3.577 11.106 1.00 95.25 182 GLU A C 1
ATOM 1406 O O . GLU A 1 182 ? 8.635 3.032 10.094 1.00 95.25 182 GLU A O 1
ATOM 1411 N N . ALA A 1 183 ? 7.721 2.881 12.143 1.00 94.50 183 ALA A N 1
ATOM 1412 C CA . ALA A 1 183 ? 7.723 1.422 12.169 1.00 94.50 183 ALA A CA 1
ATOM 1413 C C . ALA A 1 183 ? 6.937 0.816 10.998 1.00 94.50 183 ALA A C 1
ATOM 1415 O O . ALA A 1 183 ? 7.332 -0.226 10.481 1.00 94.50 183 ALA A O 1
ATOM 1416 N N . PHE A 1 184 ? 5.848 1.461 10.571 1.00 96.69 184 PHE A N 1
ATOM 1417 C CA . PHE A 1 184 ? 5.052 1.023 9.429 1.00 96.69 184 PHE A CA 1
ATOM 1418 C C . PHE A 1 184 ? 5.675 1.418 8.083 1.00 96.69 184 PHE A C 1
ATOM 1420 O O . PHE A 1 184 ? 5.853 0.558 7.225 1.00 96.69 184 PHE A O 1
ATOM 1427 N N . LEU A 1 185 ? 6.041 2.690 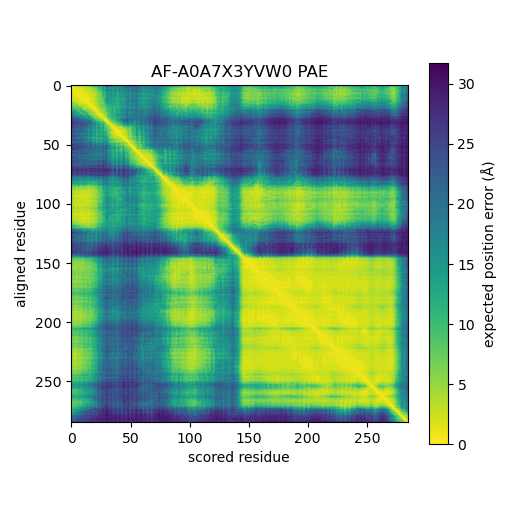7.889 1.00 93.88 185 LEU A N 1
ATOM 1428 C CA . LEU A 1 185 ? 6.552 3.188 6.602 1.00 93.88 185 LEU A CA 1
ATOM 1429 C C . LEU A 1 185 ? 7.966 2.699 6.264 1.00 93.88 185 LEU A C 1
ATOM 1431 O O . LEU A 1 185 ? 8.383 2.800 5.114 1.00 93.88 185 LEU A O 1
ATOM 1435 N N . GLN A 1 186 ? 8.730 2.218 7.246 1.00 92.75 186 GLN A N 1
ATOM 1436 C CA . GLN A 1 186 ? 10.048 1.610 7.028 1.00 92.75 186 GLN A CA 1
ATOM 1437 C C . GLN A 1 186 ? 9.997 0.077 7.039 1.00 92.75 186 GLN A C 1
ATOM 1439 O O . GLN A 1 186 ? 11.037 -0.584 7.016 1.00 92.75 186 GLN A O 1
ATOM 1444 N N . HIS A 1 187 ? 8.803 -0.511 7.102 1.00 89.81 187 HIS A N 1
ATOM 1445 C CA . HIS A 1 187 ? 8.658 -1.943 7.276 1.00 89.81 187 HIS A CA 1
ATOM 1446 C C . HIS A 1 187 ? 9.067 -2.712 6.002 1.00 89.81 187 HIS A C 1
ATOM 1448 O O . HIS A 1 187 ? 8.496 -2.481 4.936 1.00 89.81 187 HIS A O 1
ATOM 1454 N N . PRO A 1 188 ? 9.985 -3.695 6.088 1.00 88.75 188 PRO A N 1
ATOM 1455 C CA . PRO A 1 188 ? 10.635 -4.293 4.913 1.00 88.75 188 PRO A CA 1
ATOM 1456 C C . PRO A 1 188 ? 9.692 -5.078 3.991 1.00 88.75 188 PRO A C 1
ATOM 1458 O O . PRO A 1 188 ? 9.990 -5.269 2.817 1.00 88.75 188 PRO A O 1
ATOM 1461 N N . TRP A 1 189 ? 8.558 -5.544 4.518 1.00 88.31 189 TRP A N 1
ATOM 1462 C CA . TRP A 1 189 ? 7.596 -6.368 3.775 1.00 88.31 189 TRP A CA 1
ATOM 1463 C C . TRP A 1 189 ? 6.454 -5.581 3.119 1.00 88.31 189 TRP A C 1
ATOM 1465 O O . TRP A 1 189 ? 5.645 -6.164 2.396 1.00 88.31 189 TRP A O 1
ATOM 1475 N N . TYR A 1 190 ? 6.375 -4.266 3.341 1.00 87.75 190 TYR A N 1
ATOM 1476 C CA . TYR A 1 190 ? 5.396 -3.419 2.664 1.00 87.75 190 TYR A CA 1
ATOM 1477 C C . TYR A 1 190 ? 6.043 -2.768 1.442 1.00 87.75 190 TYR A C 1
ATOM 1479 O O . TYR A 1 190 ? 7.030 -2.046 1.540 1.00 87.75 190 TYR A O 1
ATOM 1487 N N . SER A 1 191 ? 5.479 -3.035 0.264 1.00 91.50 191 SER A N 1
ATOM 1488 C CA . SER A 1 191 ? 5.810 -2.277 -0.937 1.00 91.50 191 SER A CA 1
ATOM 1489 C C . SER A 1 191 ? 5.145 -0.896 -0.860 1.00 91.50 191 SER A C 1
ATOM 1491 O O . SER A 1 191 ? 4.167 -0.730 -0.120 1.00 91.50 191 SER A O 1
ATOM 1493 N N . PRO A 1 192 ? 5.569 0.087 -1.675 1.00 93.75 192 PRO A N 1
ATOM 1494 C CA . PRO A 1 192 ? 4.886 1.379 -1.740 1.00 93.75 192 PRO A CA 1
ATOM 1495 C C . PRO A 1 192 ? 3.385 1.255 -2.045 1.00 93.75 192 PRO A C 1
ATOM 1497 O O . PRO A 1 192 ? 2.586 2.060 -1.562 1.00 93.75 192 PRO A O 1
ATOM 1500 N N . ARG A 1 193 ? 2.971 0.226 -2.802 1.00 91.19 193 ARG A N 1
ATOM 1501 C CA . ARG A 1 193 ? 1.551 -0.095 -2.993 1.00 91.19 193 ARG A CA 1
ATOM 1502 C C . ARG A 1 193 ? 0.894 -0.595 -1.716 1.00 91.19 193 ARG A C 1
ATOM 1504 O O . ARG A 1 193 ? -0.164 -0.068 -1.383 1.00 91.19 193 ARG A O 1
ATOM 1511 N N . HIS A 1 194 ? 1.490 -1.568 -1.020 1.00 94.56 194 HIS A N 1
ATOM 1512 C CA . HIS A 1 194 ? 0.916 -2.081 0.227 1.00 94.56 194 HIS A CA 1
ATOM 1513 C C . HIS A 1 194 ? 0.699 -0.936 1.227 1.00 94.56 194 HIS A C 1
ATOM 1515 O O . HIS A 1 194 ? -0.398 -0.799 1.765 1.00 94.56 194 HIS A O 1
ATOM 1521 N N . GLU A 1 195 ? 1.708 -0.073 1.411 1.00 96.06 195 GLU A N 1
ATOM 1522 C CA . GLU A 1 195 ? 1.607 1.119 2.263 1.00 96.06 195 GLU A CA 1
ATOM 1523 C C . GLU A 1 195 ? 0.437 2.014 1.827 1.00 96.06 195 GLU A C 1
ATOM 1525 O O . GLU A 1 195 ? -0.433 2.343 2.630 1.00 96.06 195 GLU A O 1
ATOM 1530 N N . THR A 1 196 ? 0.381 2.367 0.540 1.00 95.06 196 THR A N 1
ATOM 1531 C CA . THR A 1 196 ? -0.585 3.341 0.009 1.00 95.06 196 THR A CA 1
ATOM 1532 C C . THR A 1 196 ? -2.021 2.836 0.076 1.00 95.06 196 THR A C 1
ATOM 1534 O O . THR A 1 196 ? -2.910 3.581 0.483 1.00 95.06 196 THR A O 1
ATOM 1537 N N . VAL A 1 197 ? -2.264 1.574 -0.285 1.00 94.69 197 VAL A N 1
ATOM 1538 C CA . VAL A 1 197 ? -3.604 0.970 -0.231 1.00 94.69 197 VAL A CA 1
ATOM 1539 C C . VAL A 1 197 ? -4.105 0.918 1.207 1.00 94.69 197 VAL A C 1
ATOM 1541 O O . VAL A 1 197 ? -5.232 1.322 1.488 1.00 94.69 197 VAL A O 1
ATOM 1544 N N . LEU A 1 198 ? -3.257 0.461 2.127 1.00 95.94 198 LEU A N 1
ATOM 1545 C CA . LEU A 1 198 ? -3.620 0.278 3.525 1.00 95.94 198 LEU A CA 1
ATOM 1546 C C . LEU A 1 198 ? -3.866 1.637 4.201 1.00 95.94 198 LEU A C 1
ATOM 1548 O O . LEU A 1 198 ? -4.912 1.844 4.813 1.00 95.94 198 LEU A O 1
ATOM 1552 N N . VAL A 1 199 ? -2.973 2.611 4.000 1.00 97.25 199 VAL A N 1
ATOM 1553 C CA . VAL A 1 199 ? -3.140 3.978 4.518 1.00 97.25 199 VAL A CA 1
ATOM 1554 C C . VAL A 1 199 ? -4.388 4.640 3.948 1.00 97.25 199 VAL A C 1
ATOM 1556 O O . VAL A 1 199 ? -5.172 5.200 4.712 1.00 97.25 199 VAL A O 1
ATOM 1559 N N . GLN A 1 200 ? -4.613 4.555 2.634 1.00 96.06 200 GLN A N 1
ATOM 1560 C CA . GLN A 1 200 ? -5.791 5.143 1.998 1.00 96.06 200 GLN A CA 1
ATOM 1561 C C . GLN A 1 200 ? -7.087 4.520 2.525 1.00 96.06 200 GLN A C 1
ATOM 1563 O O . GLN A 1 200 ? -8.018 5.254 2.851 1.00 96.06 200 GLN A O 1
ATOM 1568 N N . ALA A 1 201 ? -7.146 3.192 2.667 1.00 95.12 201 ALA A N 1
ATOM 1569 C CA . ALA A 1 201 ? -8.341 2.513 3.156 1.00 95.12 201 ALA A CA 1
ATOM 1570 C C . ALA A 1 201 ? -8.708 2.948 4.583 1.00 95.12 201 ALA A C 1
ATOM 1572 O O . ALA A 1 201 ? -9.862 3.271 4.869 1.00 95.12 201 ALA A O 1
ATOM 1573 N N . LEU A 1 202 ? -7.722 3.023 5.482 1.00 95.31 202 LEU A N 1
ATOM 1574 C CA . LEU A 1 202 ? -7.939 3.490 6.854 1.00 95.31 202 LEU A CA 1
ATOM 1575 C C . LEU A 1 202 ? -8.217 5.003 6.923 1.00 95.31 202 LEU A C 1
ATOM 1577 O O . LEU A 1 202 ? -8.925 5.465 7.825 1.00 95.31 202 LEU A O 1
ATOM 1581 N N . PHE A 1 203 ? -7.698 5.782 5.973 1.00 92.94 203 PHE A N 1
ATOM 1582 C CA . PHE A 1 203 ? -7.966 7.213 5.873 1.00 92.94 203 PHE A CA 1
ATOM 1583 C C . PHE A 1 203 ? -9.413 7.501 5.450 1.00 92.94 203 PHE A C 1
ATOM 1585 O O . PHE A 1 203 ? -10.053 8.367 6.047 1.00 92.94 203 PHE A O 1
ATOM 1592 N N . GLU A 1 204 ? -9.959 6.742 4.493 1.00 89.88 204 GLU A N 1
ATOM 1593 C CA . GLU A 1 204 ? -11.366 6.847 4.071 1.00 89.88 204 GLU A CA 1
ATOM 1594 C C . GLU A 1 204 ? -12.350 6.453 5.183 1.00 89.88 204 GLU A C 1
ATOM 1596 O O . GLU A 1 204 ? -13.460 6.979 5.250 1.00 89.88 204 GLU A O 1
ATOM 1601 N N . MET A 1 205 ? -11.921 5.613 6.126 1.00 91.38 205 MET A N 1
ATOM 1602 C CA . MET A 1 205 ? -12.661 5.276 7.348 1.00 91.38 205 MET A CA 1
ATOM 1603 C C . MET A 1 205 ? -12.454 6.319 8.464 1.00 91.38 205 MET A C 1
ATOM 1605 O O . MET A 1 205 ? -12.163 5.985 9.614 1.00 91.38 205 MET A O 1
ATOM 1609 N N . ASN A 1 206 ? -12.603 7.607 8.140 1.00 84.31 206 ASN A N 1
ATOM 1610 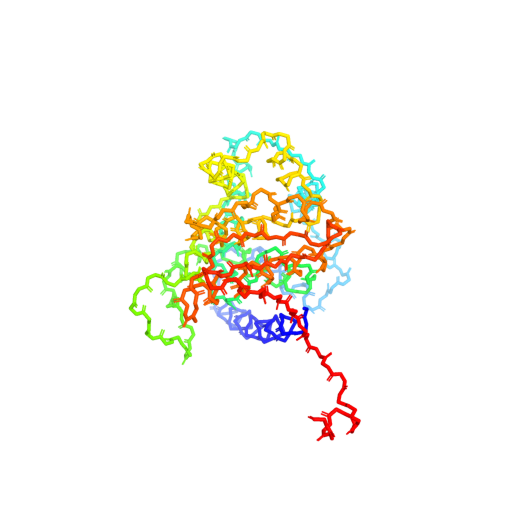C CA . ASN A 1 206 ? -12.234 8.726 9.019 1.00 84.31 206 ASN A CA 1
ATOM 1611 C C . ASN A 1 206 ? -13.008 8.813 10.349 1.00 84.31 206 ASN A C 1
ATOM 1613 O O . ASN A 1 206 ? -12.477 9.352 11.321 1.00 84.31 206 ASN A O 1
ATOM 1617 N N . ILE A 1 207 ? -14.224 8.266 10.407 1.00 87.75 207 ILE A N 1
ATOM 1618 C CA . ILE A 1 207 ? -15.050 8.207 11.621 1.00 87.75 207 ILE A CA 1
ATOM 1619 C C . ILE A 1 207 ? -14.765 6.983 12.502 1.00 87.75 207 ILE A C 1
ATOM 1621 O O . ILE A 1 207 ? -15.279 6.916 13.619 1.00 87.75 207 ILE A O 1
ATOM 1625 N N . VAL A 1 208 ? -13.981 6.014 12.016 1.00 93.44 208 VAL A N 1
ATOM 1626 C CA . VAL A 1 208 ? -13.698 4.769 12.739 1.00 93.44 208 VAL A CA 1
ATOM 1627 C C . VAL A 1 208 ? -12.596 5.016 13.769 1.00 93.44 208 VAL A C 1
ATOM 1629 O O . VAL A 1 208 ? -11.501 5.494 13.453 1.00 93.44 208 VAL A O 1
ATOM 1632 N N . LYS A 1 209 ? -12.895 4.708 15.030 1.00 93.75 209 LYS A N 1
ATOM 1633 C CA . LYS A 1 209 ? -11.979 4.855 16.166 1.00 93.75 209 LYS A CA 1
ATOM 1634 C C . LYS A 1 209 ? -10.895 3.771 16.138 1.00 93.75 209 LYS A C 1
ATOM 1636 O O . LYS A 1 209 ? -11.038 2.737 15.491 1.00 93.75 209 LYS A O 1
ATOM 1641 N N . ASN A 1 210 ? -9.808 4.002 16.874 1.00 93.50 210 ASN A N 1
ATOM 1642 C CA . ASN A 1 210 ? -8.727 3.032 17.088 1.00 93.50 210 ASN A CA 1
ATOM 1643 C C . ASN A 1 210 ? -8.020 2.528 15.817 1.00 93.50 210 ASN A C 1
ATOM 1645 O O . ASN A 1 210 ? -7.489 1.422 15.783 1.00 93.50 210 ASN A O 1
ATOM 1649 N N . ARG A 1 211 ? -7.905 3.377 14.788 1.00 93.56 211 ARG A N 1
ATOM 1650 C CA . ARG A 1 211 ? -7.099 3.090 13.584 1.00 93.56 211 ARG A CA 1
ATOM 1651 C C . ARG A 1 211 ? -5.638 2.752 13.897 1.00 93.56 211 ARG A C 1
ATOM 1653 O O . ARG A 1 211 ? -5.069 1.897 13.230 1.00 93.56 211 ARG A O 1
ATOM 1660 N N . ASN A 1 212 ? -5.064 3.315 14.963 1.00 92.94 212 ASN A N 1
ATOM 1661 C CA . ASN A 1 212 ? -3.705 2.992 15.419 1.00 92.94 212 ASN A CA 1
ATOM 1662 C C . ASN A 1 212 ? -3.548 1.496 15.743 1.00 92.94 212 ASN A C 1
ATOM 1664 O O . ASN A 1 212 ? -2.494 0.924 15.484 1.00 92.94 212 ASN A O 1
ATOM 1668 N N . THR A 1 213 ? -4.593 0.846 16.267 1.00 91.88 213 THR A N 1
ATOM 1669 C CA . THR A 1 213 ? -4.595 -0.599 16.541 1.00 91.88 213 THR A CA 1
ATOM 1670 C C . THR A 1 213 ? -4.384 -1.402 15.263 1.00 91.88 213 THR A C 1
ATOM 1672 O O . THR A 1 213 ? -3.634 -2.374 15.276 1.00 91.88 213 THR A O 1
ATOM 1675 N N . PHE A 1 214 ? -4.965 -0.960 14.141 1.00 93.50 214 PHE A N 1
ATOM 1676 C CA . PHE A 1 214 ? -4.748 -1.605 12.850 1.00 93.50 214 PHE A CA 1
ATOM 1677 C C . PHE A 1 214 ? -3.271 -1.608 12.472 1.00 93.50 214 PHE A C 1
ATOM 1679 O O . PHE A 1 214 ? -2.698 -2.661 12.205 1.00 93.50 214 PHE A O 1
ATOM 1686 N N . PHE A 1 215 ? -2.640 -0.434 12.503 1.00 95.00 215 PHE A N 1
ATOM 1687 C CA . PHE A 1 215 ? -1.238 -0.298 12.121 1.00 95.00 215 PHE A CA 1
ATOM 1688 C C . PHE A 1 215 ? -0.297 -1.036 13.077 1.00 95.00 215 PHE A C 1
ATOM 1690 O O . PHE A 1 215 ? 0.652 -1.657 12.610 1.00 95.00 215 PHE A O 1
ATOM 1697 N N . LYS A 1 216 ? -0.594 -1.075 14.384 1.00 93.25 216 LYS A N 1
ATOM 1698 C CA . LYS A 1 216 ? 0.174 -1.876 15.358 1.00 93.25 216 LYS A CA 1
ATOM 1699 C C . LYS A 1 216 ? 0.193 -3.362 15.002 1.00 93.25 216 LYS A C 1
ATOM 1701 O O . LYS A 1 216 ? 1.244 -3.997 15.050 1.00 93.25 216 LYS A O 1
ATOM 1706 N N . VAL A 1 217 ? -0.950 -3.920 14.610 1.00 90.19 217 VAL A N 1
ATOM 1707 C CA . VAL A 1 217 ? -1.014 -5.325 14.184 1.00 90.19 217 VAL A CA 1
ATOM 1708 C C . VAL A 1 217 ? -0.342 -5.496 12.818 1.00 90.19 217 VAL A C 1
ATOM 1710 O O . VAL A 1 217 ? 0.437 -6.427 12.636 1.00 90.19 217 VAL A O 1
ATOM 1713 N N . ALA A 1 218 ? -0.555 -4.568 11.882 1.00 91.00 218 ALA A N 1
ATOM 1714 C CA . ALA A 1 218 ? 0.049 -4.609 10.549 1.00 91.00 218 ALA A CA 1
ATOM 1715 C C . ALA A 1 218 ? 1.593 -4.596 10.587 1.00 91.00 218 ALA A C 1
ATOM 1717 O O . ALA A 1 218 ? 2.231 -5.269 9.776 1.00 91.00 218 ALA A O 1
ATOM 1718 N N . THR A 1 219 ? 2.207 -3.914 11.563 1.00 92.38 219 THR A N 1
ATOM 1719 C CA . THR A 1 219 ? 3.670 -3.921 11.777 1.00 92.38 219 THR A CA 1
ATOM 1720 C C . THR A 1 219 ? 4.237 -5.261 12.258 1.00 92.38 219 THR A C 1
ATOM 1722 O O . THR A 1 219 ? 5.447 -5.396 12.397 1.00 92.38 219 THR A O 1
ATOM 1725 N N . SER A 1 220 ? 3.392 -6.262 12.527 1.00 87.31 220 SER A N 1
ATOM 1726 C CA . SER A 1 220 ? 3.845 -7.607 12.907 1.00 87.31 220 SER A CA 1
ATOM 1727 C C . SER A 1 220 ? 4.168 -8.517 11.716 1.00 87.31 220 SER A C 1
ATOM 1729 O O . SER A 1 220 ? 4.643 -9.633 11.941 1.00 87.31 220 SER A O 1
ATOM 1731 N N . ALA A 1 221 ? 3.929 -8.053 10.481 1.00 86.75 221 ALA A N 1
ATOM 1732 C CA . ALA A 1 221 ? 4.140 -8.830 9.264 1.00 86.75 221 ALA A CA 1
ATOM 1733 C C . ALA A 1 221 ? 5.598 -9.311 9.126 1.00 86.75 221 ALA A C 1
ATOM 1735 O O . ALA A 1 221 ? 6.554 -8.568 9.334 1.00 86.75 221 ALA A O 1
ATOM 1736 N N . ARG A 1 222 ? 5.789 -10.568 8.734 1.00 82.62 222 ARG A N 1
ATOM 1737 C CA . ARG A 1 222 ? 7.100 -11.232 8.645 1.00 82.62 222 ARG A CA 1
ATOM 1738 C C . ARG A 1 222 ? 7.492 -11.625 7.229 1.00 82.62 222 ARG A C 1
ATOM 1740 O O . ARG A 1 222 ? 8.619 -12.070 7.026 1.00 82.62 222 ARG A O 1
ATOM 1747 N N . PHE A 1 223 ? 6.570 -11.491 6.284 1.00 83.25 223 PHE A N 1
ATOM 1748 C CA . PHE A 1 223 ? 6.753 -11.781 4.868 1.00 83.25 223 PHE A CA 1
ATOM 1749 C C . PHE A 1 223 ? 5.719 -11.009 4.033 1.00 83.25 223 PHE A C 1
ATOM 1751 O O . PHE A 1 223 ? 4.739 -10.475 4.564 1.00 83.25 223 PHE A O 1
ATOM 1758 N N . GLU A 1 224 ? 5.947 -10.927 2.722 1.00 79.19 224 GLU A N 1
ATOM 1759 C CA . GLU A 1 224 ? 5.115 -10.165 1.777 1.00 79.19 224 GLU A CA 1
ATOM 1760 C C . GLU A 1 224 ? 3.646 -10.624 1.791 1.00 79.19 224 GLU A C 1
ATOM 1762 O O . GLU A 1 224 ? 2.732 -9.806 1.708 1.00 79.19 224 GLU A O 1
ATOM 1767 N N . GLU A 1 225 ? 3.387 -11.922 1.958 1.00 80.56 225 GLU A N 1
ATOM 1768 C CA . GLU A 1 225 ? 2.030 -12.468 1.989 1.00 80.56 225 GLU A CA 1
ATOM 1769 C C . GLU A 1 225 ? 1.235 -12.000 3.215 1.00 80.56 225 GLU A C 1
ATOM 1771 O O . GLU A 1 225 ? 0.022 -11.816 3.110 1.00 80.56 225 GLU A O 1
ATOM 1776 N N . GLU A 1 226 ? 1.896 -11.758 4.351 1.00 83.81 226 GLU A N 1
ATOM 1777 C CA . GLU A 1 226 ? 1.274 -11.149 5.532 1.00 83.81 226 GLU A CA 1
ATOM 1778 C C . GLU A 1 226 ? 0.969 -9.663 5.288 1.00 83.81 226 GLU A C 1
ATOM 1780 O O . GLU A 1 226 ? -0.117 -9.198 5.633 1.00 83.81 226 GLU A O 1
ATOM 1785 N N . ALA A 1 227 ? 1.857 -8.926 4.612 1.00 86.25 227 ALA A N 1
ATOM 1786 C CA . ALA A 1 227 ? 1.575 -7.545 4.208 1.00 86.25 227 ALA A CA 1
ATOM 1787 C C . ALA A 1 227 ? 0.367 -7.468 3.255 1.00 86.25 227 ALA A C 1
ATOM 1789 O O . ALA A 1 227 ? -0.544 -6.659 3.455 1.00 86.25 227 ALA A O 1
ATOM 1790 N N . LEU A 1 228 ? 0.297 -8.369 2.269 1.00 85.19 228 LEU A N 1
ATOM 1791 C CA . LEU A 1 228 ? -0.857 -8.484 1.378 1.00 85.19 228 LEU A CA 1
ATOM 1792 C C . LEU A 1 228 ? -2.128 -8.900 2.134 1.00 85.19 228 LEU A C 1
ATOM 1794 O O . LEU A 1 228 ? -3.222 -8.430 1.816 1.00 85.19 228 LEU A O 1
ATOM 1798 N N . PHE A 1 229 ? -2.012 -9.787 3.121 1.00 85.25 229 PHE A N 1
ATOM 1799 C CA . PHE A 1 229 ? -3.131 -10.189 3.970 1.00 85.25 229 PHE A CA 1
ATOM 1800 C C . PHE A 1 229 ? -3.724 -8.983 4.709 1.00 85.25 229 PHE A C 1
ATOM 1802 O O . PHE A 1 229 ? -4.936 -8.766 4.636 1.00 85.25 229 PHE A O 1
ATOM 1809 N N . PHE A 1 230 ? -2.886 -8.151 5.336 1.00 89.38 230 PHE A N 1
ATOM 1810 C CA . PHE A 1 230 ? -3.341 -6.928 6.001 1.00 89.38 230 PHE A CA 1
ATOM 1811 C C . PHE A 1 230 ? -3.928 -5.907 5.025 1.00 89.38 230 PHE A C 1
ATOM 1813 O O . PHE A 1 230 ? -4.960 -5.309 5.334 1.00 89.38 230 PHE A O 1
ATOM 1820 N N . GLN A 1 231 ? -3.344 -5.758 3.831 1.00 90.25 231 GLN A N 1
ATOM 1821 C CA . GLN A 1 231 ? -3.924 -4.917 2.783 1.00 90.25 231 GLN A CA 1
ATOM 1822 C C . GLN A 1 231 ? -5.358 -5.356 2.455 1.00 90.25 231 GLN A C 1
ATOM 1824 O O . GLN A 1 231 ? -6.282 -4.546 2.481 1.00 90.25 231 GLN A O 1
ATOM 1829 N N . ARG A 1 232 ? -5.569 -6.654 2.222 1.00 86.81 232 ARG A N 1
ATOM 1830 C CA . ARG A 1 232 ? -6.889 -7.195 1.874 1.00 86.81 232 ARG A CA 1
ATOM 1831 C C . ARG A 1 232 ? -7.898 -7.053 2.996 1.00 86.81 232 ARG A C 1
ATOM 1833 O O . ARG A 1 232 ? -9.058 -6.762 2.724 1.00 86.81 232 ARG A O 1
ATOM 1840 N N . ILE A 1 233 ? -7.474 -7.238 4.246 1.00 88.75 233 ILE A N 1
ATOM 1841 C CA . ILE A 1 233 ? -8.331 -6.963 5.401 1.00 88.75 233 ILE A CA 1
ATOM 1842 C C . ILE A 1 233 ? -8.786 -5.498 5.382 1.00 88.75 233 ILE A C 1
ATOM 1844 O O . ILE A 1 233 ? -9.978 -5.246 5.549 1.00 88.75 233 ILE A O 1
ATOM 1848 N N . ALA A 1 234 ? -7.882 -4.544 5.134 1.00 92.06 234 ALA A N 1
ATOM 1849 C CA . ALA A 1 234 ? -8.230 -3.124 5.065 1.00 92.06 234 ALA A CA 1
ATOM 1850 C C . ALA A 1 234 ? -9.234 -2.826 3.937 1.00 92.06 234 ALA A C 1
ATOM 1852 O O . ALA A 1 234 ? -10.238 -2.155 4.171 1.00 92.06 234 ALA A O 1
ATOM 1853 N N . GLU A 1 235 ? -9.010 -3.378 2.741 1.00 90.44 235 GLU A N 1
ATOM 1854 C CA . GLU A 1 235 ? -9.908 -3.233 1.586 1.00 90.44 235 GLU A CA 1
ATOM 1855 C C . GLU A 1 235 ? -11.297 -3.840 1.854 1.00 90.44 235 GLU A C 1
ATOM 1857 O O . GLU A 1 235 ? -12.323 -3.217 1.571 1.00 90.44 235 GLU A O 1
ATOM 1862 N N . MET A 1 236 ? -11.355 -5.037 2.449 1.00 86.56 236 MET A N 1
ATOM 1863 C CA . MET A 1 236 ? -12.615 -5.696 2.813 1.00 86.56 236 MET A CA 1
ATOM 1864 C C . MET A 1 236 ? -13.377 -4.915 3.888 1.00 86.56 236 MET A C 1
ATOM 1866 O O . MET A 1 236 ? -14.593 -4.752 3.777 1.00 86.56 236 MET A O 1
ATOM 1870 N N . LEU A 1 237 ? -12.684 -4.411 4.913 1.00 88.94 237 LEU A N 1
ATOM 1871 C CA . LEU A 1 237 ? -13.292 -3.601 5.972 1.00 88.94 237 LEU A CA 1
ATOM 1872 C C . LEU A 1 237 ? -13.818 -2.269 5.433 1.00 88.94 237 LEU A C 1
ATOM 1874 O O . LEU A 1 237 ? -14.928 -1.882 5.794 1.00 88.94 237 LEU A O 1
ATOM 1878 N N . LEU A 1 238 ? -13.082 -1.611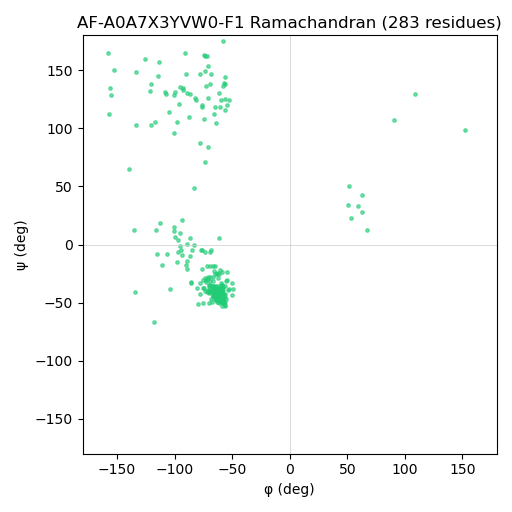 4.532 1.00 90.88 238 LEU A N 1
ATOM 1879 C CA . LEU A 1 238 ? -13.549 -0.408 3.843 1.00 90.88 238 LEU A CA 1
ATOM 1880 C C . LEU A 1 238 ? -14.811 -0.695 3.024 1.00 90.88 238 LEU A C 1
ATOM 1882 O O . LEU A 1 238 ? -15.814 0.005 3.161 1.00 90.88 238 LEU A O 1
ATOM 1886 N N . SER A 1 239 ? -14.783 -1.756 2.212 1.00 89.06 239 SER A N 1
ATOM 1887 C CA . SER A 1 239 ? -15.927 -2.154 1.392 1.00 89.06 239 SER A CA 1
ATOM 1888 C C . SER A 1 239 ? -17.158 -2.452 2.252 1.00 89.06 239 SER A C 1
ATOM 1890 O O . SER A 1 239 ? -18.254 -1.983 1.943 1.00 89.06 239 SER A O 1
ATOM 1892 N N . TYR A 1 240 ? -16.984 -3.156 3.373 1.00 86.75 240 TYR A N 1
ATOM 1893 C CA . TYR A 1 240 ? -18.057 -3.409 4.333 1.00 86.75 240 TYR A CA 1
ATOM 1894 C C . TYR A 1 240 ? -18.577 -2.116 4.975 1.00 86.75 240 TYR A C 1
ATOM 1896 O O . TYR A 1 240 ? -19.791 -1.910 5.040 1.00 86.75 240 TYR A O 1
ATOM 1904 N N . HIS A 1 241 ? -17.675 -1.229 5.409 1.00 88.44 241 HIS A N 1
ATOM 1905 C CA . HIS A 1 241 ? -18.014 0.057 6.018 1.00 88.44 241 HIS A CA 1
ATOM 1906 C C . HIS A 1 241 ? -18.868 0.926 5.083 1.00 88.44 241 HIS A C 1
ATOM 1908 O O . HIS A 1 241 ? -19.838 1.535 5.532 1.00 88.44 241 HIS A O 1
ATOM 1914 N N . GLN A 1 242 ? -18.522 0.962 3.792 1.00 88.12 242 GLN A N 1
ATOM 1915 C CA . GLN A 1 242 ? -19.189 1.791 2.786 1.00 88.12 242 GLN A CA 1
ATOM 1916 C C . GLN A 1 242 ? -20.498 1.179 2.266 1.00 88.12 242 GLN A C 1
ATOM 1918 O O . GLN A 1 242 ? -21.455 1.913 2.027 1.00 88.12 242 GLN A O 1
ATOM 1923 N N . ASN A 1 243 ? -20.554 -0.145 2.089 1.00 86.94 243 ASN A N 1
ATOM 1924 C CA . ASN A 1 243 ? -21.637 -0.791 1.335 1.00 86.94 243 ASN A CA 1
ATOM 1925 C C . ASN A 1 243 ? -22.597 -1.632 2.187 1.00 86.94 243 ASN A C 1
ATOM 1927 O O . ASN A 1 243 ? -23.684 -1.960 1.719 1.00 86.94 243 ASN A O 1
ATOM 1931 N N . VAL A 1 244 ? -22.211 -2.011 3.410 1.00 88.69 244 VAL A N 1
ATOM 1932 C CA . VAL A 1 244 ? -23.010 -2.908 4.262 1.00 88.69 244 VAL A CA 1
ATOM 1933 C C . VAL A 1 244 ? -23.427 -2.208 5.544 1.00 88.69 244 VAL A C 1
ATOM 1935 O O . VAL A 1 244 ? -24.616 -1.978 5.771 1.00 88.69 244 VAL A O 1
ATOM 1938 N N . LYS A 1 245 ? -22.460 -1.881 6.406 1.00 89.19 245 LYS A N 1
ATOM 1939 C CA . LYS A 1 245 ? -22.737 -1.258 7.699 1.00 89.19 245 LYS A CA 1
ATOM 1940 C C . LYS A 1 245 ? -21.530 -0.466 8.201 1.00 89.19 245 LYS A C 1
ATOM 1942 O O . LYS A 1 245 ? -20.447 -1.042 8.313 1.00 89.19 245 LYS A O 1
ATOM 1947 N N . PRO A 1 246 ? -21.710 0.807 8.597 1.00 92.50 246 PRO A N 1
ATOM 1948 C CA . PRO A 1 246 ? -20.619 1.602 9.139 1.00 92.50 246 PRO A CA 1
ATOM 1949 C C . PRO A 1 246 ? -20.015 0.976 10.400 1.00 92.50 246 PRO A C 1
ATOM 1951 O O . PRO A 1 246 ? -20.702 0.732 11.397 1.00 92.50 246 PRO A O 1
ATOM 1954 N N . LEU A 1 247 ? -18.705 0.755 10.341 1.00 93.06 247 LEU A N 1
ATOM 1955 C CA . LEU A 1 247 ? -17.866 0.448 11.497 1.00 93.06 247 LEU A CA 1
ATOM 1956 C C . LEU A 1 247 ? -17.753 1.673 12.417 1.00 93.06 247 LEU A C 1
ATOM 1958 O O . LEU A 1 247 ? -17.751 2.815 11.955 1.00 93.06 247 LEU A O 1
ATOM 1962 N N . GLU A 1 248 ? -17.648 1.426 13.716 1.00 94.50 248 GLU A N 1
ATOM 1963 C CA . GLU A 1 248 ? -17.418 2.429 14.755 1.00 94.50 248 GLU A CA 1
ATOM 1964 C C . GLU A 1 248 ? -15.973 2.404 15.266 1.00 94.50 248 GLU A C 1
ATOM 1966 O O . GLU A 1 248 ? -15.400 3.462 15.523 1.00 94.50 248 GLU A O 1
ATOM 1971 N N . GLU A 1 249 ? -15.370 1.223 15.401 1.00 93.81 249 GLU A N 1
ATOM 1972 C CA . GLU A 1 249 ? -14.060 1.063 16.034 1.00 93.81 249 GLU A CA 1
ATOM 1973 C C . GLU A 1 249 ? -13.313 -0.167 15.505 1.00 93.81 249 GLU A C 1
ATOM 1975 O O . GLU A 1 249 ? -13.938 -1.162 15.141 1.00 93.81 249 GLU A O 1
ATOM 1980 N N . PHE A 1 250 ? -11.978 -0.117 15.489 1.00 91.62 250 PHE A N 1
ATOM 1981 C CA . PHE A 1 250 ? -11.140 -1.306 15.319 1.00 91.62 250 PHE A CA 1
ATOM 1982 C C . PHE A 1 250 ? -10.730 -1.915 16.656 1.00 91.62 250 PHE A C 1
ATOM 1984 O O . PHE A 1 250 ? -10.218 -1.228 17.541 1.00 91.62 250 PHE A O 1
ATOM 1991 N N . VAL A 1 251 ? -10.881 -3.232 16.754 1.00 85.81 251 VAL A N 1
ATOM 1992 C CA . VAL A 1 251 ? -10.503 -4.035 17.917 1.00 85.81 251 VAL A CA 1
ATOM 1993 C C . VAL A 1 251 ? -9.472 -5.071 17.479 1.00 85.81 251 VAL A C 1
ATOM 1995 O O . VAL A 1 251 ? -9.614 -5.679 16.417 1.00 85.81 251 VAL A O 1
ATOM 1998 N N . ALA A 1 252 ? -8.438 -5.273 18.294 1.00 79.69 252 ALA A N 1
ATOM 1999 C CA . ALA A 1 252 ? -7.509 -6.386 18.141 1.00 79.69 252 ALA A CA 1
ATOM 2000 C C . ALA A 1 252 ? -7.738 -7.405 19.259 1.00 79.69 252 ALA A C 1
ATOM 2002 O O . ALA A 1 252 ? -7.795 -7.035 20.431 1.00 79.69 252 ALA A O 1
ATOM 2003 N N . ILE A 1 253 ? -7.850 -8.682 18.893 1.00 72.88 253 ILE A N 1
ATOM 2004 C CA . ILE A 1 253 ? -7.815 -9.802 19.840 1.00 72.88 253 ILE A CA 1
ATOM 2005 C C . ILE A 1 253 ? -6.415 -10.419 19.796 1.00 72.88 253 ILE A C 1
ATOM 2007 O O . ILE A 1 253 ? -5.898 -10.711 18.712 1.00 72.88 253 ILE A O 1
ATOM 2011 N N . ASP A 1 254 ? -5.802 -10.570 20.972 1.00 70.69 254 ASP A N 1
ATOM 2012 C CA . ASP A 1 254 ? -4.443 -11.094 21.178 1.00 70.69 254 ASP A CA 1
ATOM 2013 C C . ASP A 1 254 ? -3.367 -10.424 20.301 1.00 70.69 254 ASP A C 1
ATOM 2015 O O . ASP A 1 254 ? -2.437 -11.082 19.833 1.00 70.69 254 ASP A O 1
ATOM 2019 N N . ASP A 1 255 ? -3.529 -9.124 20.022 1.00 66.75 255 ASP A N 1
ATOM 2020 C CA . ASP A 1 255 ? -2.654 -8.318 19.154 1.00 66.75 255 ASP A CA 1
ATOM 2021 C C . ASP A 1 255 ? -2.428 -8.908 17.745 1.00 66.75 255 ASP A C 1
ATOM 2023 O O . ASP A 1 255 ? -1.433 -8.616 17.081 1.00 66.75 255 ASP A O 1
ATOM 2027 N N . ARG A 1 256 ? -3.350 -9.758 17.272 1.00 62.62 256 ARG A N 1
ATOM 2028 C CA . ARG A 1 256 ? -3.212 -10.496 16.002 1.00 62.62 256 ARG A CA 1
ATOM 2029 C C . ARG A 1 256 ? -4.458 -10.466 15.138 1.00 62.62 256 ARG A C 1
ATOM 2031 O O . ARG A 1 256 ? -4.358 -10.354 13.919 1.00 62.62 256 ARG A O 1
ATOM 2038 N N . LEU A 1 257 ? -5.631 -10.596 15.750 1.00 67.00 257 LEU A N 1
ATOM 2039 C CA . LEU A 1 257 ? -6.892 -10.683 15.023 1.00 67.00 257 LEU A CA 1
ATOM 2040 C C . LEU A 1 257 ? -7.563 -9.319 14.985 1.00 67.00 257 LEU A C 1
ATOM 2042 O O . LEU A 1 257 ? -8.115 -8.856 15.980 1.00 67.00 257 LEU A O 1
ATOM 2046 N N . LEU A 1 258 ? -7.507 -8.698 13.813 1.00 79.06 258 LEU A N 1
ATOM 2047 C CA . LEU A 1 258 ? -8.117 -7.409 13.527 1.00 79.06 258 LEU A CA 1
ATOM 2048 C C . LEU A 1 258 ? -9.605 -7.566 13.206 1.00 79.06 258 LEU A C 1
ATOM 2050 O O . LEU A 1 258 ? -9.981 -8.321 12.308 1.00 79.06 258 LEU A O 1
ATOM 2054 N N . MET A 1 259 ? -10.444 -6.829 13.929 1.00 79.88 259 MET A N 1
ATOM 2055 C CA . MET A 1 259 ? -11.894 -6.832 13.756 1.00 79.88 259 MET A CA 1
ATOM 2056 C C . MET A 1 259 ? -12.444 -5.410 13.718 1.00 79.88 259 MET A C 1
ATOM 2058 O O . MET A 1 259 ? -11.930 -4.508 14.379 1.00 79.88 259 MET A O 1
ATOM 2062 N N . GLY A 1 260 ? -13.521 -5.221 12.962 1.00 82.50 260 GLY A N 1
ATOM 2063 C CA . GLY A 1 260 ? -14.349 -4.023 13.036 1.00 82.50 260 GLY A CA 1
ATOM 2064 C C . GLY A 1 260 ? -15.503 -4.226 14.014 1.00 82.50 260 GLY A C 1
ATOM 2065 O O . GLY A 1 260 ? -16.180 -5.247 13.963 1.00 82.50 260 GLY A O 1
ATOM 2066 N N . LEU A 1 261 ? -15.756 -3.256 14.883 1.00 86.62 261 LEU A N 1
ATOM 2067 C CA . LEU A 1 261 ? -16.939 -3.197 15.735 1.00 86.62 261 LEU A CA 1
ATOM 2068 C C . LEU A 1 261 ? -17.955 -2.244 15.108 1.00 86.62 261 LEU A C 1
ATOM 2070 O O . LEU A 1 261 ? -17.607 -1.124 14.736 1.00 86.62 261 LEU A O 1
ATOM 2074 N N . THR A 1 262 ? -19.209 -2.664 14.987 1.00 88.50 262 THR A N 1
ATOM 2075 C CA . THR A 1 262 ? -20.314 -1.810 14.529 1.00 88.50 262 THR A CA 1
ATOM 2076 C C . THR A 1 262 ? -21.008 -1.114 15.705 1.00 88.50 262 THR A C 1
ATOM 2078 O O . THR A 1 262 ? -20.881 -1.533 16.854 1.00 88.50 262 THR A O 1
ATOM 2081 N N . ARG A 1 263 ? -21.815 -0.081 15.421 1.00 86.44 263 ARG A N 1
ATOM 2082 C CA . ARG A 1 263 ? -22.570 0.673 16.450 1.00 86.44 263 ARG A CA 1
ATOM 2083 C C . ARG A 1 263 ? -23.545 -0.161 17.282 1.00 86.44 263 ARG A C 1
ATOM 2085 O O . ARG A 1 263 ? -23.924 0.235 18.374 1.00 86.44 263 ARG A O 1
ATOM 2092 N N . ASP A 1 264 ? -23.999 -1.287 16.749 1.00 87.69 264 ASP A N 1
ATOM 2093 C CA . ASP A 1 264 ? -24.859 -2.251 17.440 1.00 87.69 264 ASP A CA 1
ATOM 2094 C C . ASP A 1 264 ? -24.062 -3.377 18.113 1.00 87.69 264 ASP A C 1
ATOM 2096 O O . ASP A 1 264 ? -24.607 -4.440 18.386 1.00 87.69 264 ASP A O 1
ATOM 2100 N N . HIS A 1 265 ? -22.772 -3.149 18.369 1.00 87.12 265 HIS A N 1
ATOM 2101 C CA . HIS A 1 265 ? -21.878 -4.062 19.077 1.00 87.12 265 HIS A CA 1
ATOM 2102 C C . HIS A 1 265 ? -21.658 -5.421 18.387 1.00 87.12 265 HIS A C 1
ATOM 2104 O O . HIS A 1 265 ? -21.348 -6.410 19.050 1.00 87.12 265 HIS A O 1
ATOM 2110 N N . THR A 1 266 ? -21.768 -5.480 17.054 1.00 81.44 266 THR A N 1
ATOM 2111 C CA . THR A 1 266 ? -21.408 -6.681 16.284 1.00 81.44 266 THR A CA 1
ATOM 2112 C C . THR A 1 266 ? -19.930 -6.627 15.893 1.00 81.44 266 THR A C 1
ATOM 2114 O O . THR A 1 266 ? -19.464 -5.624 15.351 1.00 81.44 266 THR A O 1
ATOM 2117 N N . LEU A 1 267 ? -19.194 -7.712 16.155 1.00 85.56 267 LEU A N 1
ATOM 2118 C CA . LEU A 1 267 ? -17.806 -7.880 15.717 1.00 85.56 267 LEU A CA 1
ATOM 2119 C C . LEU A 1 267 ? -17.751 -8.478 14.311 1.00 85.56 267 LEU A C 1
ATOM 2121 O O . LEU A 1 267 ? -18.363 -9.507 14.033 1.00 85.56 267 LEU A O 1
ATOM 2125 N N . ILE A 1 268 ? -16.974 -7.841 13.442 1.00 81.50 268 ILE A N 1
ATOM 2126 C CA . ILE A 1 268 ? -16.785 -8.209 12.043 1.00 81.50 268 ILE A CA 1
ATOM 2127 C C . ILE A 1 268 ? -15.316 -8.572 11.836 1.00 81.50 268 ILE A C 1
ATOM 2129 O O . ILE A 1 268 ? -14.445 -7.701 11.807 1.00 81.50 268 ILE A O 1
ATOM 2133 N N . GLY A 1 269 ? -15.044 -9.868 11.699 1.00 77.19 269 GLY A N 1
ATOM 2134 C CA . GLY A 1 269 ? -13.743 -10.388 11.285 1.00 77.19 269 GLY A CA 1
ATOM 2135 C C . GLY A 1 269 ? -13.718 -10.642 9.781 1.00 77.19 269 GLY A C 1
ATOM 2136 O O . GLY A 1 269 ? -14.659 -11.217 9.236 1.00 77.19 269 GLY A O 1
ATOM 2137 N N . MET A 1 270 ? -12.637 -10.236 9.114 1.00 76.31 270 MET A N 1
ATOM 2138 C CA . MET A 1 270 ? -12.429 -10.503 7.689 1.00 76.31 270 MET A CA 1
ATOM 2139 C C . MET A 1 270 ? -11.346 -11.560 7.511 1.00 76.31 270 MET A C 1
ATOM 2141 O O . MET A 1 270 ? -10.249 -11.434 8.049 1.00 76.31 270 MET A O 1
ATOM 2145 N N . LEU A 1 271 ? -11.648 -12.590 6.724 1.00 74.19 271 LEU A N 1
ATOM 2146 C CA . LEU A 1 271 ? -10.690 -13.618 6.338 1.00 74.19 271 LEU A CA 1
ATOM 2147 C C . LEU A 1 271 ? -10.581 -13.631 4.812 1.00 74.19 271 LEU A C 1
ATOM 2149 O O . LEU A 1 271 ? -11.477 -14.160 4.150 1.00 74.19 271 LEU A O 1
ATOM 2153 N N . PRO A 1 272 ? -9.512 -13.061 4.228 1.00 67.94 272 PRO A N 1
ATOM 2154 C CA . PRO A 1 272 ? -9.266 -13.135 2.793 1.00 67.94 272 PRO A CA 1
ATOM 2155 C C . PRO A 1 272 ? -8.794 -14.548 2.407 1.00 67.94 272 PRO A C 1
ATOM 2157 O O . PRO A 1 272 ? -7.624 -14.774 2.098 1.00 67.94 272 PRO A O 1
ATOM 2160 N N . VAL A 1 273 ? -9.708 -15.520 2.453 1.00 62.75 273 VAL A N 1
ATOM 2161 C CA . VAL A 1 273 ? -9.459 -16.906 2.039 1.00 62.75 273 VAL A CA 1
ATOM 2162 C C . VAL A 1 273 ? -9.456 -17.009 0.515 1.00 62.75 273 VAL A C 1
ATOM 2164 O O . VAL A 1 273 ? -10.439 -16.691 -0.146 1.00 62.75 273 VAL A O 1
ATOM 2167 N N . GLU A 1 274 ? -8.338 -17.454 -0.059 1.00 51.50 274 GLU A N 1
ATOM 2168 C CA . GLU A 1 274 ? -8.223 -17.657 -1.514 1.00 51.50 274 GLU A CA 1
ATOM 2169 C C . GLU A 1 274 ? -8.649 -19.050 -1.979 1.00 51.50 274 GLU A C 1
ATOM 2171 O O . GLU A 1 274 ? -8.965 -19.231 -3.152 1.00 51.50 274 GLU A O 1
ATOM 2176 N N . PHE A 1 275 ? -8.659 -20.032 -1.079 1.00 50.53 275 PHE A N 1
ATOM 2177 C CA . PHE A 1 275 ? -9.103 -21.390 -1.362 1.00 50.53 275 PHE A CA 1
ATOM 2178 C C . PHE A 1 275 ? -9.513 -22.057 -0.048 1.00 50.53 275 PHE A C 1
ATOM 2180 O O . PHE A 1 275 ? -8.670 -22.312 0.810 1.00 50.53 275 PHE A O 1
ATOM 2187 N N . LEU A 1 276 ? -10.803 -22.343 0.121 1.00 44.97 276 LEU A N 1
ATOM 2188 C CA . LEU A 1 276 ? -11.225 -23.385 1.049 1.00 44.97 276 LEU A CA 1
ATOM 2189 C C . LEU A 1 276 ? -11.194 -24.680 0.234 1.00 44.97 276 LEU A C 1
ATOM 2191 O O . LEU A 1 276 ? -12.005 -24.803 -0.687 1.00 44.97 276 LEU A O 1
ATOM 2195 N N . PRO A 1 277 ? -10.262 -25.621 0.484 1.00 44.75 277 PRO A N 1
ATOM 2196 C CA . PRO A 1 277 ? -10.358 -26.929 -0.142 1.00 44.75 277 PRO A CA 1
ATOM 2197 C C . PRO A 1 277 ? -11.723 -27.502 0.224 1.00 44.75 277 PRO A C 1
ATOM 2199 O O . PRO A 1 277 ? -12.023 -27.699 1.401 1.00 44.75 277 PRO A O 1
ATOM 2202 N N . TRP A 1 278 ? -12.564 -27.705 -0.789 1.00 40.47 278 TRP A N 1
ATOM 2203 C CA . TRP A 1 278 ? -13.886 -28.283 -0.614 1.00 40.47 278 TRP A CA 1
ATOM 2204 C C . TRP A 1 278 ? -13.747 -29.625 0.116 1.00 40.47 278 TRP A C 1
ATOM 2206 O O . TRP A 1 278 ? -13.048 -30.527 -0.349 1.00 40.47 278 TRP A O 1
ATOM 2216 N N . ARG A 1 279 ? -14.384 -29.734 1.283 1.00 50.25 279 ARG A N 1
ATOM 2217 C CA . ARG A 1 279 ? -14.582 -30.990 2.009 1.00 50.25 279 ARG A CA 1
ATOM 2218 C C . ARG A 1 279 ? -16.080 -31.174 2.182 1.00 50.25 279 ARG A C 1
ATOM 2220 O O . ARG A 1 279 ? -16.761 -30.240 2.602 1.00 50.25 279 ARG A O 1
ATOM 2227 N N . ALA A 1 280 ? -16.572 -32.371 1.872 1.00 53.94 280 ALA A N 1
ATOM 2228 C CA . ALA A 1 280 ? -17.989 -32.723 1.978 1.00 53.94 280 ALA A CA 1
ATOM 2229 C C . ALA A 1 280 ? -18.578 -32.454 3.383 1.00 53.94 280 ALA A C 1
ATOM 2231 O O . ALA A 1 280 ? -19.767 -32.201 3.513 1.00 53.94 280 ALA A O 1
ATOM 2232 N N . GLU A 1 281 ? -17.728 -32.421 4.411 1.00 53.53 281 GLU A N 1
ATOM 2233 C CA . GLU A 1 281 ? -18.069 -32.186 5.820 1.00 53.53 281 GLU A CA 1
ATOM 2234 C C . GLU A 1 281 ? -18.638 -30.781 6.118 1.00 53.53 281 GLU A C 1
ATOM 2236 O O . GLU A 1 281 ? -19.286 -30.604 7.142 1.00 53.53 281 GLU A O 1
ATOM 2241 N N . LEU A 1 282 ? -18.441 -29.780 5.245 1.00 51.81 282 LEU A N 1
ATOM 2242 C CA . LEU A 1 282 ? -18.951 -28.408 5.446 1.00 51.81 282 LEU A CA 1
ATOM 2243 C C . LEU A 1 282 ? -20.369 -28.174 4.887 1.00 51.81 282 LEU A C 1
ATOM 2245 O O . LEU A 1 282 ? -20.874 -27.057 4.965 1.00 51.81 282 LEU A O 1
ATOM 2249 N N . ALA A 1 283 ? -21.001 -29.190 4.292 1.00 51.19 283 ALA A N 1
ATOM 2250 C CA . ALA A 1 283 ? -22.333 -29.073 3.690 1.00 51.19 283 ALA A CA 1
ATOM 2251 C C . ALA A 1 283 ? -23.487 -29.465 4.634 1.00 51.19 283 ALA A C 1
ATOM 2253 O O . ALA A 1 283 ? -24.645 -29.261 4.278 1.00 51.19 283 ALA A O 1
ATOM 2254 N N . GLU A 1 284 ? -23.189 -30.030 5.809 1.00 42.66 284 GLU A N 1
ATOM 2255 C CA . GLU A 1 284 ? -24.195 -30.605 6.720 1.00 42.66 284 GLU A CA 1
ATOM 2256 C C . GLU A 1 284 ? -24.363 -29.850 8.052 1.00 42.66 284 GLU A C 1
ATOM 2258 O O . GLU A 1 284 ? -24.924 -30.402 8.998 1.00 42.66 284 GLU A O 1
ATOM 2263 N N . SER A 1 285 ? -23.919 -28.591 8.147 1.00 39.31 285 SER A N 1
ATOM 2264 C CA . SER A 1 285 ? -24.144 -27.740 9.332 1.00 39.31 285 SER A CA 1
ATOM 2265 C C . SER A 1 285 ? -25.095 -26.587 9.056 1.00 39.31 285 SER A C 1
ATOM 2267 O O . SER A 1 285 ? -24.775 -25.815 8.122 1.00 39.31 285 SER A O 1
#

Foldseek 3Di:
DVVQVVLLVVLLVVLVVVLVVVLVVVVVDPDDDCVLVVLVVCCVPPVPVSVVVQPPVVVVVVVVVVVVLVDDDDDCPDPVNVLVVQLLLLLLLSCQQSVHDSPDPDPSSVVSSSSVSSCCSRVVVSVVSVVPPSDDPPDDDDDDCDLSNVLSCCSNPDDLVRLLVVLLVLCVVLVADPVLSCLQSVQSLADSSLSNLLSVLVSLLSQEADSNLLSQLCSVDDHNVSSVFSSVQSVVLSCCCPPPANFRYWDDDPSHFIWTAGPVGDTHGDDPDPDDPDDPVVPPD

Mean predicted aligned error: 13.2 Å

Sequence (285 aa):
MLKIRIQEIQAIATMDEEVNHFQSVAAGATHAILSPFKFMLDLVNEPKETLLAVPRGMWHMATRIGEMAVGERGNLEDPENTELLGFSSVKRQVANHFDVDVYSSNRVLQEKLNNLSWAGYAGGAAVRLATLPIGGPAGAVLTGTSFSTTIGELLRDHTPEELRRLNRDKLEIMRLDDSLIEAFLQHPWYSPRHETVLVQALFEMNIVKNRNTFFKVATSARFEEEALFFQRIAEMLLSYHQNVKPLEEFVAIDDRLLMGLTRDHTLIGMLPVEFLPWRAELAES

Secondary structure (DSSP, 8-state):
-HHHHHHHHHHHHHHHHHHHHHHHHHHH-TTS--HHHHHHHHHHH-HHHHTT---HHHHHHHHHHHHHHH-----TTSHHHHHHHHHHHHHHHHHHHTT--TT-S-HHHHHHHHHHHHHHHHTTTHHHHTTS-SS-TT----SS--HHHHHHHHHHHS-HHHHHHHHHHHHHHTT--HHHHHHHHT-TT--HHHHHHHHHHHHH-TT-B-HHHHHHHHTT--SHHHHHHHHHHHHHHHHHHHHT--EEEEEEETTTEEEEEETTS-EEE----S-----GGGG--

pLDDT: mean 70.76, std 19.74, range [33.84, 97.38]

Solvent-accessible surface area (backbone atoms only — not comparable to full-atom values): 16656 Å² total; per-residue (Å²): 109,69,71,57,54,52,53,50,52,54,37,49,54,54,50,51,54,51,53,52,52,51,52,57,54,52,77,69,51,92,81,65,93,51,70,72,58,49,56,56,54,36,45,74,78,36,54,79,59,42,74,75,62,60,51,75,70,57,50,58,49,54,53,45,55,53,40,54,76,69,64,70,91,76,78,73,86,42,74,71,42,46,52,52,51,51,40,54,45,37,30,23,48,53,21,58,67,58,74,47,68,76,82,51,88,50,63,70,56,50,52,52,46,50,53,53,18,51,52,24,58,77,64,64,33,54,64,52,63,73,67,49,73,91,50,63,104,78,61,74,90,68,93,65,92,43,72,68,55,54,51,51,50,52,57,39,78,43,52,67,67,55,46,52,50,55,41,48,56,51,42,52,75,70,65,46,55,70,69,58,51,49,53,49,79,68,31,91,44,51,48,71,61,46,50,45,53,34,47,50,33,56,55,74,43,70,80,36,39,51,60,59,57,55,54,60,40,53,59,68,52,87,40,51,69,46,33,51,48,50,31,48,40,34,51,52,51,40,51,36,33,77,75,73,54,58,48,41,31,48,46,64,50,92,71,69,47,65,28,37,28,29,86,85,72,48,80,44,73,70,75,93,73,89,73,78,81,89,54,83,80,74,76,80,118

Radius of 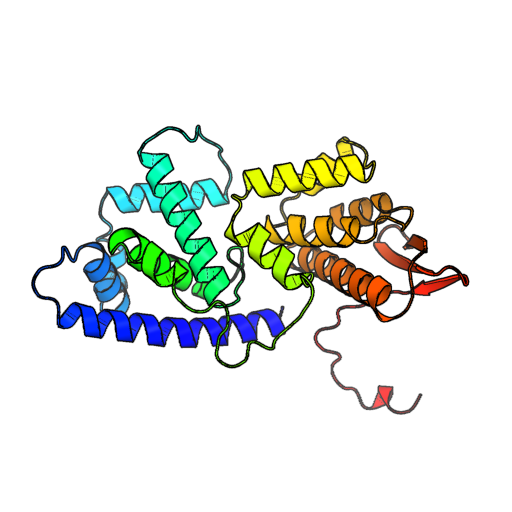gyration: 21.92 Å; Cα contacts (8 Å, |Δi|>4): 245; chains: 1; bounding box: 53×50×64 Å